Protein AF-A0A3M6BW25-F1 (afdb_monomer_lite)

Structure (mmCIF, N/CA/C/O backbone):
data_AF-A0A3M6BW25-F1
#
_entry.id   AF-A0A3M6BW25-F1
#
loop_
_atom_site.group_PDB
_atom_site.id
_atom_site.type_symbol
_atom_site.label_atom_id
_atom_site.label_alt_id
_atom_site.label_comp_id
_atom_site.label_asym_id
_atom_site.label_entity_id
_atom_site.label_seq_id
_atom_site.pdbx_PDB_ins_code
_atom_site.Cartn_x
_atom_site.Cartn_y
_atom_site.Cartn_z
_atom_site.occupancy
_atom_site.B_iso_or_equiv
_atom_site.auth_seq_id
_atom_site.auth_comp_id
_atom_site.auth_asym_id
_atom_site.auth_atom_id
_atom_site.pdbx_PDB_model_num
ATOM 1 N N . MET A 1 1 ? -24.313 53.405 6.662 1.00 36.72 1 MET A N 1
ATOM 2 C CA . MET A 1 1 ? -23.257 53.095 7.646 1.00 36.72 1 MET A CA 1
ATOM 3 C C . MET A 1 1 ? -23.397 51.616 7.963 1.00 36.72 1 MET A C 1
ATOM 5 O O . MET A 1 1 ? -24.264 51.246 8.738 1.00 36.72 1 MET A O 1
ATOM 9 N N . GLU A 1 2 ? -22.670 50.784 7.220 1.00 36.84 2 GLU A N 1
ATOM 10 C CA . GLU A 1 2 ? -22.719 49.315 7.278 1.00 36.84 2 GLU A CA 1
ATOM 11 C C . GLU A 1 2 ? -21.577 48.829 8.190 1.00 36.84 2 GLU A C 1
ATOM 13 O O . GLU A 1 2 ? -20.454 49.320 8.027 1.00 36.84 2 GLU A O 1
ATOM 18 N N . PRO A 1 3 ? -21.810 47.927 9.160 1.00 44.56 3 PRO A N 1
ATOM 19 C CA . PRO A 1 3 ? -20.734 47.419 10.005 1.00 44.56 3 PRO A CA 1
ATOM 20 C C . PRO A 1 3 ? -19.798 46.477 9.217 1.00 44.56 3 PRO A C 1
ATOM 22 O O . PRO A 1 3 ? -20.268 45.691 8.388 1.00 44.56 3 PRO A O 1
ATOM 25 N N . PRO A 1 4 ? -18.473 46.506 9.464 1.00 47.31 4 PRO A N 1
ATOM 26 C CA . PRO A 1 4 ? -17.533 45.615 8.792 1.00 47.31 4 PRO A CA 1
ATOM 27 C C . PRO A 1 4 ? -17.716 44.164 9.260 1.00 47.31 4 PRO A C 1
ATOM 29 O O . PRO A 1 4 ? -17.801 43.872 10.453 1.00 47.31 4 PRO A O 1
ATOM 32 N N . ARG A 1 5 ? -17.767 43.241 8.293 1.00 55.34 5 ARG A N 1
ATOM 33 C CA . ARG A 1 5 ? -17.849 41.792 8.528 1.00 55.34 5 ARG A CA 1
ATOM 34 C C . ARG A 1 5 ? -16.543 41.274 9.154 1.00 55.34 5 ARG A C 1
ATOM 36 O O . ARG A 1 5 ? -15.471 41.683 8.706 1.00 55.34 5 ARG A O 1
ATOM 43 N N . PRO A 1 6 ? -16.599 40.349 10.130 1.00 47.50 6 PRO A N 1
ATOM 44 C CA . PRO A 1 6 ? -15.400 39.765 10.721 1.00 47.50 6 PRO A CA 1
ATOM 45 C C . PRO A 1 6 ? -14.641 38.942 9.673 1.00 47.50 6 PRO A C 1
ATOM 47 O O . PRO A 1 6 ? -15.192 38.029 9.053 1.00 47.50 6 PRO A O 1
ATOM 50 N N . GLY A 1 7 ? -13.373 39.298 9.461 1.00 46.69 7 GLY A N 1
ATOM 51 C CA . GLY A 1 7 ? -12.472 38.603 8.550 1.00 46.69 7 GLY A CA 1
ATOM 52 C C . GLY A 1 7 ? -12.268 37.158 8.992 1.00 46.69 7 GLY A C 1
ATOM 53 O O . GLY A 1 7 ? -11.812 36.891 10.102 1.00 46.69 7 GLY A O 1
ATOM 54 N N . ARG A 1 8 ? -12.612 36.212 8.115 1.00 52.16 8 ARG A N 1
ATOM 55 C CA . ARG A 1 8 ? -12.266 34.801 8.285 1.00 52.16 8 ARG A CA 1
ATOM 56 C C . ARG A 1 8 ? -10.754 34.659 8.136 1.00 52.16 8 ARG A C 1
ATOM 58 O O . ARG A 1 8 ? -10.236 34.716 7.026 1.00 52.16 8 ARG A O 1
ATOM 65 N N . VAL A 1 9 ? -10.059 34.479 9.255 1.00 51.62 9 VAL A N 1
ATOM 66 C CA . VAL A 1 9 ? -8.653 34.069 9.272 1.00 51.62 9 VAL A CA 1
ATOM 67 C C . VAL A 1 9 ? -8.596 32.627 8.768 1.00 51.62 9 VAL A C 1
ATOM 69 O O . VAL A 1 9 ? -9.012 31.703 9.462 1.00 51.62 9 VAL A O 1
ATOM 72 N N . ALA A 1 10 ? -8.146 32.437 7.529 1.00 51.19 10 ALA A N 1
ATOM 73 C CA . ALA A 1 10 ? -7.865 31.119 6.980 1.00 51.19 10 ALA A CA 1
ATOM 74 C C . ALA A 1 10 ? -6.476 30.687 7.468 1.00 51.19 10 ALA A C 1
ATOM 76 O O . ALA A 1 10 ? -5.456 31.176 6.980 1.00 51.19 10 ALA A O 1
ATOM 77 N N . LEU A 1 11 ? -6.437 29.801 8.465 1.00 48.03 11 LEU A N 1
ATOM 78 C CA . LEU A 1 11 ? -5.200 29.180 8.928 1.00 48.03 11 LEU A CA 1
ATOM 79 C C . LEU A 1 11 ? -4.721 28.213 7.835 1.00 48.03 11 LEU A C 1
ATOM 81 O O . LEU A 1 11 ? -5.224 27.100 7.707 1.00 48.03 11 LEU A O 1
ATOM 85 N N . SER A 1 12 ? -3.796 28.673 6.997 1.00 44.31 12 SER A N 1
ATOM 86 C CA . SER A 1 12 ? -3.175 27.843 5.964 1.00 44.31 12 SER A CA 1
ATOM 87 C C . SER A 1 12 ? -2.102 26.989 6.632 1.00 44.31 12 SER A C 1
ATOM 89 O O . SER A 1 12 ? -1.029 27.488 6.960 1.00 44.31 12 SER A O 1
ATOM 91 N N . ILE A 1 13 ? -2.407 25.716 6.887 1.00 51.25 13 ILE A N 1
ATOM 92 C CA . ILE A 1 13 ? -1.413 24.741 7.340 1.00 51.25 13 ILE A CA 1
ATOM 93 C C . ILE A 1 13 ? -0.530 24.444 6.129 1.00 51.25 13 ILE A C 1
ATOM 95 O O . ILE A 1 13 ? -0.929 23.729 5.213 1.00 51.25 13 ILE A O 1
ATOM 99 N N . SER A 1 14 ? 0.655 25.049 6.088 1.00 38.59 14 SER A N 1
ATOM 100 C CA . SER A 1 14 ? 1.676 24.693 5.111 1.00 38.59 14 SER A CA 1
ATOM 101 C C . SER A 1 14 ? 2.179 23.289 5.440 1.00 38.59 14 SER A C 1
ATOM 103 O O . SER A 1 14 ? 2.993 23.114 6.347 1.00 38.59 14 SER A O 1
ATOM 105 N N . THR A 1 15 ? 1.700 22.280 4.718 1.00 44.22 15 THR A N 1
ATOM 106 C CA . THR A 1 15 ? 2.373 20.983 4.654 1.00 44.22 15 THR A CA 1
ATOM 107 C C . THR A 1 15 ? 3.712 21.205 3.965 1.00 44.22 15 THR A C 1
ATOM 109 O O . THR A 1 15 ? 3.771 21.378 2.746 1.00 44.22 15 THR A O 1
ATOM 112 N N . TRP A 1 16 ? 4.790 21.276 4.746 1.00 38.03 16 TRP A N 1
ATOM 113 C CA . TRP A 1 16 ? 6.127 21.208 4.177 1.00 38.03 16 TRP A CA 1
ATOM 114 C C . TRP A 1 16 ? 6.286 19.869 3.454 1.00 38.03 16 TRP A C 1
ATOM 116 O O . TRP A 1 16 ? 5.868 18.842 3.998 1.00 38.03 16 TRP A O 1
ATOM 126 N N . PRO A 1 17 ? 6.878 19.849 2.247 1.00 44.56 17 PRO A N 1
ATOM 127 C CA . PRO A 1 17 ? 7.323 18.595 1.672 1.00 44.56 17 PRO A CA 1
ATOM 128 C C . PRO A 1 17 ? 8.315 17.990 2.665 1.00 44.56 17 PRO A C 1
ATOM 130 O O . PRO A 1 17 ? 9.316 18.619 3.017 1.00 44.56 17 PRO A O 1
ATOM 133 N N . ALA A 1 18 ? 8.007 16.798 3.175 1.00 49.12 18 ALA A N 1
ATOM 134 C CA . ALA A 1 18 ? 8.987 16.034 3.922 1.00 49.12 18 ALA A CA 1
ATOM 135 C C . ALA A 1 18 ? 10.203 15.872 3.004 1.00 49.12 18 ALA A C 1
ATOM 137 O O . ALA A 1 18 ? 10.065 15.446 1.855 1.00 49.12 18 ALA A O 1
ATOM 138 N N . ALA A 1 19 ? 11.380 16.271 3.487 1.00 45.09 19 ALA A N 1
ATOM 139 C CA . ALA A 1 19 ? 12.625 15.938 2.817 1.00 45.09 19 ALA A CA 1
ATOM 140 C C . ALA A 1 19 ? 12.615 14.434 2.501 1.00 45.09 19 ALA A C 1
ATOM 142 O O . ALA A 1 19 ? 12.064 13.653 3.281 1.00 45.09 19 ALA A O 1
ATOM 143 N N . ALA A 1 20 ? 13.224 14.032 1.383 1.00 53.34 20 ALA A N 1
ATOM 144 C CA . ALA A 1 20 ? 13.551 12.636 1.100 1.00 53.34 20 ALA A CA 1
ATOM 145 C C . ALA A 1 20 ? 14.589 12.152 2.133 1.00 53.34 20 ALA A C 1
ATOM 147 O O . ALA A 1 20 ? 15.774 12.018 1.851 1.00 53.34 20 ALA A O 1
ATOM 148 N N . GLY A 1 21 ? 14.149 12.031 3.380 1.00 62.53 21 GLY A N 1
ATOM 149 C CA . GLY A 1 21 ? 14.894 11.543 4.517 1.00 62.53 21 GLY A CA 1
ATOM 150 C C . GLY A 1 21 ? 14.634 10.057 4.660 1.00 62.53 21 GLY A C 1
ATOM 151 O O . GLY A 1 21 ? 13.573 9.551 4.292 1.00 62.53 21 GLY A O 1
ATOM 152 N N . THR A 1 22 ? 15.625 9.358 5.187 1.00 78.62 22 THR A N 1
ATOM 153 C CA . THR A 1 22 ? 15.491 7.961 5.570 1.00 78.62 22 THR A CA 1
ATOM 154 C C . THR A 1 22 ? 14.286 7.794 6.496 1.00 78.62 22 THR A C 1
ATOM 156 O O . THR A 1 22 ? 14.107 8.514 7.480 1.00 78.62 22 THR A O 1
ATOM 159 N N . VAL A 1 23 ? 13.419 6.856 6.143 1.00 89.00 23 VAL A N 1
ATOM 160 C CA . VAL A 1 23 ? 12.226 6.505 6.900 1.00 89.00 23 VAL A CA 1
ATOM 161 C C . VAL A 1 23 ? 12.569 5.297 7.759 1.00 89.00 23 VAL A C 1
ATOM 163 O O . VAL A 1 23 ? 13.215 4.363 7.289 1.00 89.00 23 VAL A O 1
ATOM 166 N N . THR A 1 24 ? 12.146 5.324 9.021 1.00 90.88 24 THR A N 1
ATOM 167 C CA . THR A 1 24 ? 12.347 4.217 9.958 1.00 90.88 24 THR A CA 1
ATOM 168 C C . THR A 1 24 ? 11.019 3.556 10.280 1.00 90.88 24 THR A C 1
ATOM 170 O O . THR A 1 24 ? 9.953 4.178 10.208 1.00 90.88 24 THR A O 1
ATOM 173 N N . SER A 1 25 ? 11.064 2.310 10.731 1.00 90.81 25 SER A N 1
ATOM 174 C CA . SER A 1 25 ? 9.874 1.608 11.209 1.00 90.81 25 SER A CA 1
ATOM 175 C C . SER A 1 25 ? 9.200 2.337 12.372 1.00 90.81 25 SER A C 1
ATOM 177 O O . SER A 1 25 ? 7.981 2.264 12.517 1.00 90.81 25 SER A O 1
ATOM 179 N N . ALA A 1 26 ? 9.972 3.060 13.192 1.00 88.25 26 ALA A N 1
ATOM 180 C CA . ALA A 1 26 ? 9.453 3.853 14.302 1.00 88.25 26 ALA A CA 1
ATOM 181 C C . ALA A 1 26 ? 8.658 5.075 13.819 1.00 88.25 26 ALA A C 1
ATOM 183 O O . ALA A 1 26 ? 7.566 5.327 14.331 1.00 88.25 26 ALA A O 1
ATOM 184 N N . THR A 1 27 ? 9.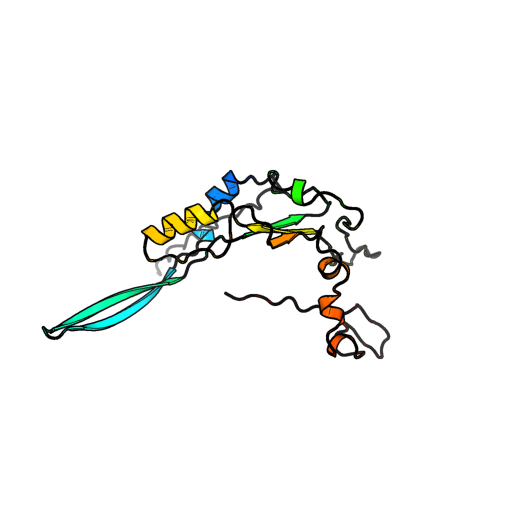158 5.810 12.817 1.00 88.44 27 THR A N 1
ATOM 185 C CA . THR A 1 27 ? 8.429 6.959 12.254 1.00 88.44 27 THR A CA 1
ATOM 186 C C . THR A 1 27 ? 7.182 6.522 11.489 1.00 88.44 27 THR A C 1
ATOM 188 O O . THR A 1 27 ? 6.146 7.175 11.609 1.00 88.44 27 THR A O 1
ATOM 191 N N . LEU A 1 28 ? 7.235 5.382 10.794 1.00 88.44 28 LEU A N 1
ATOM 192 C CA . LEU A 1 28 ? 6.062 4.752 10.175 1.00 88.44 28 LEU A CA 1
ATOM 193 C C . LEU A 1 28 ? 5.048 4.293 11.227 1.00 88.44 28 LEU A C 1
ATOM 195 O O . LEU A 1 28 ? 3.867 4.604 11.146 1.00 88.44 28 LEU A O 1
ATOM 199 N N . ALA A 1 29 ? 5.485 3.590 12.272 1.00 87.62 29 ALA A N 1
ATOM 200 C CA . ALA A 1 29 ? 4.592 3.176 13.351 1.00 87.62 29 ALA A CA 1
ATOM 201 C C . ALA A 1 29 ? 3.917 4.380 14.028 1.00 87.62 29 ALA A C 1
ATOM 203 O O . ALA A 1 29 ? 2.715 4.332 14.287 1.00 87.62 29 ALA A O 1
ATOM 204 N N . ALA A 1 30 ? 4.651 5.471 14.256 1.00 85.44 30 ALA A N 1
ATOM 205 C CA . ALA A 1 30 ? 4.099 6.692 14.833 1.00 85.44 30 ALA A CA 1
ATOM 206 C C . ALA A 1 30 ? 3.083 7.388 13.908 1.00 85.44 30 ALA A C 1
ATOM 208 O O . ALA A 1 30 ? 2.083 7.917 14.396 1.00 85.44 30 ALA A O 1
ATOM 209 N N . SER A 1 31 ? 3.287 7.359 12.584 1.00 83.62 31 SER A N 1
ATOM 210 C CA . SER A 1 31 ? 2.387 8.028 11.632 1.00 83.62 31 SER A CA 1
ATOM 211 C C . SER A 1 31 ? 0.984 7.410 11.592 1.00 83.62 31 SER A C 1
ATOM 213 O O . SER A 1 31 ? 0.020 8.123 11.305 1.00 83.62 31 SER A O 1
ATOM 215 N N . THR A 1 32 ? 0.834 6.139 11.985 1.00 80.00 32 THR A N 1
ATOM 216 C CA . THR A 1 32 ? -0.477 5.460 12.085 1.00 80.00 32 THR A CA 1
ATOM 217 C C . THR A 1 32 ? -1.445 6.104 13.070 1.00 80.00 32 THR A C 1
ATOM 219 O O . THR A 1 32 ? -2.652 5.913 12.953 1.00 80.00 32 THR A O 1
ATOM 222 N N . MET A 1 33 ? -0.937 6.860 14.046 1.00 76.38 33 MET A N 1
ATOM 223 C CA . MET A 1 33 ? -1.761 7.565 15.030 1.00 76.38 33 MET A CA 1
ATOM 224 C C . MET A 1 33 ? -2.133 8.980 14.580 1.00 76.38 33 MET A C 1
ATOM 226 O O . MET A 1 33 ? -2.855 9.677 15.294 1.00 76.38 33 MET A O 1
ATOM 230 N N . SER A 1 34 ? -1.641 9.431 13.422 1.00 81.69 34 SER A N 1
ATOM 231 C CA . SER A 1 34 ? -1.978 10.760 12.925 1.00 81.69 34 SER A CA 1
ATOM 232 C C . SER A 1 34 ? -3.459 10.823 12.513 1.00 81.69 34 SER A C 1
ATOM 234 O O . SER A 1 34 ? -3.959 9.916 11.838 1.00 81.69 34 SER A O 1
ATOM 236 N N . PRO A 1 35 ? -4.186 11.884 12.907 1.00 77.12 35 PRO A N 1
ATOM 237 C CA . PRO A 1 35 ? -5.605 12.023 12.585 1.00 77.12 35 PRO A CA 1
ATOM 238 C C . PRO A 1 35 ? -5.852 12.128 11.074 1.00 77.12 35 PRO A C 1
ATOM 240 O O . PRO A 1 35 ? -6.868 11.625 10.596 1.00 77.12 35 PRO A O 1
ATOM 243 N N . ASP A 1 36 ? -4.905 12.707 10.329 1.00 82.31 36 ASP A N 1
ATOM 244 C CA . ASP A 1 36 ? -4.972 12.815 8.869 1.00 82.31 36 ASP A CA 1
ATOM 245 C C . ASP A 1 36 ? -4.829 11.451 8.176 1.00 82.31 36 ASP A C 1
ATOM 247 O O . ASP A 1 36 ? -5.514 11.193 7.193 1.00 82.31 36 ASP A O 1
ATOM 251 N N . CYS A 1 37 ? -3.992 10.544 8.698 1.00 79.62 37 CYS A N 1
ATOM 252 C CA . CYS A 1 37 ? -3.840 9.197 8.138 1.00 79.62 37 CYS A CA 1
ATOM 253 C C . CYS A 1 37 ? -5.076 8.327 8.386 1.00 79.62 37 CYS A C 1
ATOM 255 O O . CYS A 1 37 ? -5.476 7.557 7.516 1.00 79.62 37 CYS A O 1
ATOM 257 N N . LEU A 1 38 ? -5.691 8.447 9.565 1.00 80.31 38 LEU A N 1
ATOM 258 C CA . LEU A 1 38 ? -6.856 7.639 9.922 1.00 80.31 38 LEU A CA 1
ATOM 259 C C . LEU A 1 38 ? -8.149 8.116 9.257 1.00 80.31 38 LEU A C 1
ATOM 261 O O . LEU A 1 38 ? -9.059 7.303 9.099 1.00 80.31 38 LEU A O 1
ATOM 265 N N . GLU A 1 39 ? -8.250 9.407 8.920 1.00 84.94 39 GLU A N 1
ATOM 266 C CA . GLU A 1 39 ? -9.466 10.076 8.425 1.00 84.94 39 GLU A CA 1
ATOM 267 C C . GLU A 1 39 ? -10.736 9.563 9.131 1.00 84.94 39 GLU A C 1
ATOM 269 O O . GLU A 1 39 ? -11.722 9.138 8.521 1.00 84.94 39 GLU A O 1
ATOM 274 N N . TYR A 1 40 ? -10.684 9.520 10.462 1.00 84.94 40 TYR A N 1
ATOM 275 C CA . TYR A 1 40 ? -11.735 8.894 11.249 1.00 84.94 40 TYR A CA 1
ATOM 276 C C . TYR A 1 40 ? -13.012 9.739 11.211 1.00 84.94 40 TYR A C 1
ATOM 278 O O . TYR A 1 40 ? -13.040 10.880 11.682 1.00 84.94 40 TYR A O 1
ATOM 286 N N . LYS A 1 41 ? -14.103 9.164 10.699 1.00 87.50 41 LYS A N 1
ATOM 287 C CA . LYS A 1 41 ? -15.390 9.847 10.555 1.00 87.50 41 LYS A CA 1
ATOM 288 C C . LYS A 1 41 ? -16.562 8.950 10.925 1.00 87.50 41 LYS A C 1
ATOM 290 O O . LYS A 1 41 ? -16.732 7.848 10.405 1.00 87.50 41 LYS A O 1
ATOM 295 N N . VAL A 1 42 ? -17.459 9.474 11.757 1.00 88.94 42 VAL A N 1
ATOM 296 C CA . VAL A 1 42 ? -18.777 8.864 11.966 1.00 88.94 42 VAL A CA 1
ATOM 297 C C . VAL A 1 42 ? -19.635 9.160 10.736 1.00 88.94 42 VAL A C 1
ATOM 299 O O . VAL A 1 42 ? -19.951 10.312 10.447 1.00 88.94 42 VAL A O 1
ATOM 302 N N . VAL A 1 43 ? -19.980 8.117 9.986 1.00 91.06 43 VAL A N 1
ATOM 303 C CA . VAL A 1 43 ? -20.771 8.218 8.748 1.00 91.06 43 VAL A CA 1
ATOM 304 C C . VAL A 1 43 ? -22.263 8.228 9.050 1.00 91.06 43 VAL A C 1
ATOM 306 O O . VAL A 1 43 ? -23.036 8.834 8.314 1.00 91.06 43 VAL A O 1
ATOM 309 N N . GLY A 1 44 ? -22.684 7.569 10.130 1.00 91.12 44 GLY A N 1
ATOM 310 C CA . GLY A 1 44 ? -24.090 7.546 10.505 1.00 91.12 44 GLY A CA 1
ATOM 311 C C . GLY A 1 44 ? -24.375 6.754 11.767 1.00 91.12 44 GLY A C 1
ATOM 312 O O . GLY A 1 44 ? -23.482 6.191 12.397 1.00 91.12 44 GLY A O 1
ATOM 313 N N . ILE A 1 45 ? -25.652 6.707 12.125 1.00 92.50 45 ILE A N 1
ATOM 314 C CA . ILE A 1 45 ? -26.162 5.971 13.277 1.00 92.50 45 ILE A CA 1
ATOM 315 C C . ILE A 1 45 ? -27.279 5.063 12.777 1.00 92.50 45 ILE A C 1
ATOM 317 O O . ILE A 1 45 ? -28.170 5.504 12.057 1.00 92.50 45 ILE A O 1
ATOM 321 N N . SER A 1 46 ? -27.205 3.788 13.135 1.00 90.44 46 SER A N 1
ATOM 322 C CA . SER A 1 46 ? -28.223 2.785 12.842 1.00 90.44 46 SER A CA 1
ATOM 323 C C . SER A 1 46 ? -28.993 2.474 14.118 1.00 90.44 46 SER A C 1
ATOM 325 O O . SER A 1 46 ? -28.392 2.232 15.165 1.00 90.44 46 SER A O 1
ATOM 327 N N . TYR A 1 47 ? -30.317 2.459 14.024 1.00 94.12 47 TYR A N 1
ATOM 328 C CA . TYR A 1 47 ? -31.194 1.997 15.093 1.00 94.12 47 TYR A CA 1
ATOM 329 C C . TYR A 1 47 ? -31.775 0.648 14.681 1.00 94.12 47 TYR A C 1
ATOM 331 O O . TYR A 1 47 ? -32.359 0.532 13.605 1.00 94.12 47 TYR A O 1
ATOM 339 N N . TRP A 1 48 ? -31.632 -0.370 15.524 1.00 91.56 48 TRP A N 1
ATOM 340 C CA . TRP A 1 48 ? -32.279 -1.664 15.327 1.00 91.56 48 TRP A CA 1
ATOM 341 C C . TRP A 1 48 ? -33.015 -2.101 16.584 1.00 91.56 48 TRP A C 1
ATOM 343 O O . TRP A 1 48 ? -32.650 -1.766 17.708 1.00 91.56 48 TRP A O 1
ATOM 353 N N . LEU A 1 49 ? -34.091 -2.851 16.396 1.00 93.56 49 LEU A N 1
ATOM 354 C CA . LEU A 1 49 ? -34.963 -3.296 17.471 1.00 93.56 49 LEU A CA 1
ATOM 355 C C . LEU A 1 49 ? -34.582 -4.724 17.861 1.00 93.56 49 LEU A C 1
ATOM 357 O O . LEU A 1 49 ? -34.729 -5.651 17.070 1.00 93.56 49 LEU A O 1
ATOM 361 N N . LEU A 1 50 ? -34.065 -4.898 19.077 1.00 92.69 50 LEU A N 1
ATOM 362 C CA . LEU A 1 50 ? -33.773 -6.210 19.641 1.00 92.69 50 LEU A CA 1
ATOM 363 C C . LEU A 1 50 ? -34.954 -6.638 20.514 1.00 92.69 50 LEU A C 1
ATOM 365 O O . LEU A 1 50 ? -35.110 -6.148 21.635 1.00 92.69 50 LEU A O 1
ATOM 369 N N . CYS A 1 51 ? -35.780 -7.540 19.992 1.00 91.88 51 CYS A N 1
ATOM 370 C CA . CYS A 1 51 ? -36.900 -8.126 20.720 1.00 91.88 51 CYS A CA 1
ATOM 371 C C . CYS A 1 51 ? -36.512 -9.473 21.329 1.00 91.88 51 CYS A C 1
ATOM 373 O O . CYS A 1 51 ? -36.011 -10.359 20.641 1.00 91.88 51 CYS A O 1
ATOM 375 N N . THR A 1 52 ? -36.761 -9.623 22.624 1.00 89.75 52 THR A N 1
ATOM 376 C CA . THR A 1 52 ? -36.742 -10.904 23.334 1.00 89.75 52 THR A CA 1
ATOM 377 C C . THR A 1 52 ? -38.167 -11.233 23.802 1.00 89.75 52 THR A C 1
ATOM 379 O O . THR A 1 52 ? -39.028 -10.350 23.788 1.00 89.75 52 THR A O 1
ATOM 382 N N . PRO A 1 53 ? -38.464 -12.471 24.244 1.00 91.56 53 PRO A N 1
ATOM 383 C CA . PRO A 1 53 ? -39.811 -12.851 24.694 1.00 91.56 53 PRO A CA 1
ATOM 384 C C . PRO A 1 53 ? -40.372 -11.995 25.844 1.00 91.56 53 PRO A C 1
ATOM 386 O O . PRO A 1 53 ? -41.573 -11.995 26.083 1.00 91.56 53 PRO A O 1
ATOM 389 N N . PHE A 1 54 ? -39.508 -11.258 26.550 1.00 91.50 54 PHE A N 1
ATOM 390 C CA . PHE A 1 54 ? -39.855 -10.396 27.683 1.00 91.50 54 PHE A CA 1
ATOM 391 C C . PHE A 1 54 ? -39.954 -8.906 27.317 1.00 91.50 54 PHE A C 1
ATOM 393 O O . PHE A 1 54 ? -40.198 -8.078 28.191 1.00 91.50 54 PHE A O 1
ATOM 400 N N . GLY A 1 55 ? -39.742 -8.541 26.049 1.00 91.62 55 GLY A N 1
ATOM 401 C CA . GLY A 1 55 ? -39.886 -7.167 25.574 1.00 91.62 55 GLY A CA 1
ATOM 402 C C . GLY A 1 55 ? -38.894 -6.776 24.481 1.00 91.62 55 GLY A C 1
ATOM 403 O O . GLY A 1 55 ? -37.928 -7.476 24.180 1.00 91.62 55 GLY A O 1
ATOM 404 N N . CYS A 1 56 ? -39.128 -5.606 23.898 1.00 93.88 56 CYS A N 1
ATOM 405 C CA . CYS A 1 56 ? -38.322 -5.054 22.818 1.00 93.88 56 CYS A CA 1
ATOM 406 C C . CYS A 1 56 ? -37.483 -3.865 23.300 1.00 93.88 56 CYS A C 1
ATOM 408 O O . CYS A 1 56 ? -37.988 -2.983 23.993 1.00 93.88 56 CYS A O 1
ATOM 410 N N . LYS A 1 57 ? -36.199 -3.822 22.925 1.00 92.75 57 LYS A N 1
ATOM 411 C CA . LYS A 1 57 ? -35.290 -2.702 23.217 1.00 92.75 57 LYS A CA 1
ATOM 412 C C . LYS A 1 57 ? -34.698 -2.156 21.923 1.00 92.75 57 LYS A C 1
ATOM 414 O O . LYS A 1 57 ? -34.148 -2.913 21.126 1.00 92.75 57 LYS A O 1
ATOM 419 N N . VAL A 1 58 ? -34.762 -0.838 21.740 1.00 94.25 58 VAL A N 1
ATOM 420 C CA . VAL A 1 58 ? -34.033 -0.158 20.662 1.00 94.25 58 VAL A CA 1
ATOM 421 C C . VAL A 1 58 ? -32.544 -0.187 20.998 1.00 94.25 58 VAL A C 1
ATOM 423 O O . VAL A 1 58 ? -32.124 0.182 22.096 1.00 94.25 58 VAL A O 1
ATOM 426 N N . LYS A 1 59 ? -31.748 -0.669 20.055 1.00 92.31 59 LYS A N 1
ATOM 427 C CA . LYS A 1 59 ? -30.293 -0.691 20.087 1.00 92.31 59 LYS A CA 1
ATOM 428 C C . LYS A 1 59 ? -29.786 0.289 19.042 1.00 92.31 59 LYS A C 1
ATOM 430 O O . LYS A 1 59 ? -30.260 0.310 17.911 1.00 92.31 59 LYS A O 1
ATOM 435 N N . THR A 1 60 ? -28.810 1.082 19.444 1.00 91.25 60 THR A N 1
ATOM 436 C CA . THR A 1 60 ? -28.194 2.102 18.603 1.00 91.25 60 THR A CA 1
ATOM 437 C C . THR A 1 60 ? -26.761 1.685 18.320 1.00 91.25 60 THR A C 1
ATOM 439 O O . THR A 1 60 ? -26.052 1.281 19.241 1.00 91.25 60 THR A O 1
ATOM 442 N N . SER A 1 61 ? -26.327 1.791 17.070 1.00 88.75 61 SER A N 1
ATOM 443 C CA . SER A 1 61 ? -24.952 1.517 16.662 1.00 88.75 61 SER A CA 1
ATOM 444 C C . SER A 1 61 ? -24.440 2.614 15.750 1.00 88.75 61 SER A C 1
ATOM 446 O O . SER A 1 61 ? -25.140 3.064 14.844 1.00 88.75 61 SER A O 1
ATOM 448 N N . THR A 1 62 ? -23.217 3.066 15.996 1.00 89.19 62 THR A N 1
ATOM 449 C CA . THR A 1 62 ? -22.561 4.079 15.172 1.00 89.19 62 THR A CA 1
ATOM 450 C C . THR A 1 62 ? -21.788 3.416 14.040 1.00 89.19 62 THR A C 1
ATOM 452 O O . THR A 1 62 ? -20.941 2.556 14.275 1.00 89.19 62 THR A O 1
ATOM 455 N N . LYS A 1 63 ? -22.053 3.849 12.808 1.00 88.31 63 LYS A N 1
ATOM 456 C CA . LYS A 1 63 ? -21.288 3.473 11.622 1.00 88.31 63 LYS A CA 1
ATOM 457 C C . LYS A 1 63 ? -20.123 4.436 11.458 1.00 88.31 63 LYS A C 1
ATOM 459 O O . LYS A 1 63 ? -20.319 5.643 11.300 1.00 88.31 63 LYS A O 1
ATOM 464 N N . VAL A 1 64 ? -18.923 3.883 11.453 1.00 88.38 64 VAL A N 1
ATOM 465 C CA . VAL A 1 64 ? -17.665 4.618 11.347 1.00 88.38 64 VAL A CA 1
ATOM 466 C C . VAL A 1 64 ? -16.978 4.246 10.038 1.00 88.38 64 VAL A C 1
ATOM 468 O O . VAL A 1 64 ? -17.044 3.098 9.603 1.00 88.38 64 VAL A O 1
ATOM 471 N N . ARG A 1 65 ? -16.347 5.233 9.405 1.00 87.31 65 ARG A N 1
ATOM 472 C CA . ARG A 1 65 ? -15.397 5.063 8.305 1.00 87.31 65 ARG A CA 1
ATOM 473 C C . ARG A 1 65 ? -14.055 5.593 8.781 1.00 87.31 65 ARG A C 1
ATOM 475 O O . ARG A 1 65 ? -13.997 6.668 9.369 1.00 87.31 65 ARG A O 1
ATOM 482 N N . HIS A 1 66 ? -13.010 4.824 8.539 1.00 86.44 66 HIS A N 1
ATOM 483 C CA . HIS A 1 66 ? -11.631 5.204 8.798 1.00 86.44 66 HIS A CA 1
ATOM 484 C C . HIS A 1 66 ? -10.733 4.419 7.837 1.00 86.44 66 HIS A C 1
ATOM 486 O O . HIS A 1 66 ? -11.163 3.399 7.289 1.00 86.44 66 HIS A O 1
ATOM 492 N N . PHE A 1 67 ? -9.498 4.868 7.663 1.00 87.00 67 PHE A N 1
ATOM 493 C CA . PHE A 1 67 ? -8.474 4.116 6.949 1.00 87.00 67 PHE A CA 1
ATOM 494 C C . PHE A 1 67 ? -7.685 3.212 7.895 1.00 87.00 67 PHE A C 1
ATOM 496 O O . PHE A 1 67 ? -7.546 3.494 9.090 1.00 87.00 67 PHE A O 1
ATOM 503 N N . VAL A 1 68 ? -7.193 2.098 7.353 1.00 86.75 68 VAL A N 1
ATOM 504 C CA . VAL A 1 68 ? -6.336 1.143 8.058 1.00 86.75 68 VAL A CA 1
ATOM 505 C C . VAL A 1 68 ? -4.948 1.188 7.416 1.00 86.75 68 VAL A C 1
ATOM 507 O O . VAL A 1 68 ? -4.842 0.963 6.209 1.00 86.75 68 VAL A O 1
ATOM 510 N N . PRO A 1 69 ? -3.879 1.478 8.177 1.00 83.62 69 PRO A N 1
ATOM 511 C CA . PRO A 1 69 ? -2.523 1.468 7.648 1.00 83.62 69 PRO A CA 1
ATOM 512 C C . PRO A 1 69 ? -2.022 0.022 7.530 1.00 83.62 69 PRO A C 1
ATOM 514 O O . PRO A 1 69 ? -1.385 -0.503 8.443 1.00 83.62 69 PRO A O 1
ATOM 517 N N . ASP A 1 70 ? -2.341 -0.627 6.410 1.00 87.56 70 ASP A N 1
ATOM 518 C CA . ASP A 1 70 ? -1.988 -2.029 6.151 1.00 87.56 70 ASP A CA 1
ATOM 519 C C . ASP A 1 70 ? -0.610 -2.196 5.502 1.00 87.56 70 ASP A C 1
ATOM 521 O O . ASP A 1 70 ? 0.144 -3.102 5.858 1.00 87.56 70 ASP A O 1
ATOM 525 N N . ALA A 1 71 ? -0.230 -1.308 4.587 1.00 90.62 71 ALA A N 1
ATOM 526 C CA . ALA A 1 71 ? 1.031 -1.416 3.863 1.00 90.62 71 ALA A CA 1
ATOM 527 C C . ALA A 1 71 ? 1.745 -0.070 3.743 1.00 90.62 71 ALA A C 1
ATOM 529 O O . ALA A 1 71 ? 1.124 0.991 3.685 1.00 90.62 71 ALA A O 1
ATOM 530 N N . VAL A 1 72 ? 3.069 -0.143 3.687 1.00 91.56 72 VAL A N 1
ATOM 531 C CA . VAL A 1 72 ? 3.960 0.952 3.319 1.00 91.56 72 VAL A CA 1
ATOM 532 C C . VAL A 1 72 ? 4.369 0.717 1.874 1.00 91.56 72 VAL A C 1
ATOM 534 O O . VAL A 1 72 ? 4.852 -0.363 1.529 1.00 91.56 72 VAL A O 1
ATOM 537 N N . VAL A 1 73 ? 4.146 1.730 1.041 1.00 92.19 73 VAL A N 1
ATOM 538 C CA . VAL A 1 73 ? 4.532 1.722 -0.369 1.00 92.19 73 VAL A CA 1
ATOM 539 C C . VAL A 1 73 ? 5.740 2.632 -0.531 1.00 92.19 73 VAL A C 1
ATOM 541 O O . VAL A 1 73 ? 5.639 3.840 -0.310 1.00 92.19 73 VAL A O 1
ATOM 544 N N . SER A 1 74 ? 6.871 2.053 -0.917 1.00 91.56 74 SER A N 1
ATOM 545 C CA . SER A 1 74 ? 8.103 2.791 -1.196 1.00 91.56 74 SER A CA 1
ATOM 546 C C . SER A 1 74 ? 8.328 2.866 -2.697 1.00 91.56 74 SER A C 1
ATOM 548 O O . SER A 1 74 ? 8.271 1.845 -3.373 1.00 91.56 74 SER A O 1
ATOM 550 N N . SER A 1 75 ? 8.637 4.057 -3.212 1.00 91.00 75 SER A N 1
ATOM 551 C CA . SER A 1 75 ? 9.070 4.261 -4.598 1.00 91.00 75 SER A CA 1
ATOM 552 C C . SER A 1 75 ? 10.468 4.871 -4.633 1.00 91.00 75 SER A C 1
ATOM 554 O O . SER A 1 75 ? 10.687 5.916 -4.016 1.00 91.00 75 SER A O 1
ATOM 556 N N . TYR A 1 76 ? 11.398 4.262 -5.362 1.00 89.31 76 TYR A N 1
ATOM 557 C CA . TYR A 1 76 ? 12.806 4.668 -5.381 1.00 89.31 76 TYR A CA 1
ATOM 558 C C . TYR A 1 76 ? 13.443 4.447 -6.758 1.00 89.31 76 TYR A C 1
ATOM 560 O O . TYR A 1 76 ? 12.940 3.690 -7.586 1.00 89.31 76 TYR A O 1
ATOM 568 N N . SER A 1 77 ? 14.534 5.159 -7.045 1.00 88.56 77 SER A N 1
ATOM 569 C CA . SER A 1 77 ? 15.189 5.086 -8.359 1.00 88.56 77 SER A CA 1
ATOM 570 C C . SER A 1 77 ? 16.132 3.894 -8.432 1.00 88.56 77 SER A C 1
ATOM 572 O O . SER A 1 77 ? 15.936 3.019 -9.264 1.00 88.56 77 SER A O 1
ATOM 574 N N . ASN A 1 78 ? 17.125 3.831 -7.552 1.00 86.94 78 ASN A N 1
ATOM 575 C CA . ASN A 1 78 ? 18.189 2.839 -7.654 1.00 86.94 78 ASN A CA 1
ATOM 576 C C . ASN A 1 78 ? 17.877 1.613 -6.798 1.00 86.94 78 ASN A C 1
ATOM 578 O O . ASN A 1 78 ? 17.378 1.723 -5.679 1.00 86.94 78 ASN A O 1
ATOM 582 N N . THR A 1 79 ? 18.153 0.430 -7.324 1.00 84.88 79 THR A N 1
ATOM 583 C CA . THR A 1 79 ? 17.999 -0.833 -6.601 1.00 84.88 79 THR A CA 1
ATOM 584 C C . THR A 1 79 ? 18.798 -0.812 -5.294 1.00 84.88 79 THR A C 1
ATOM 586 O O . THR A 1 79 ? 19.922 -0.326 -5.234 1.00 84.88 79 THR A O 1
ATOM 589 N N . GLY A 1 80 ? 18.186 -1.279 -4.206 1.00 83.81 80 GLY A N 1
ATOM 590 C CA . GLY A 1 80 ? 18.747 -1.204 -2.854 1.00 83.81 80 GLY A CA 1
ATOM 591 C C . GLY A 1 80 ? 18.618 0.158 -2.154 1.00 83.81 80 GLY A C 1
ATOM 592 O O . GLY A 1 80 ? 18.865 0.229 -0.953 1.00 83.81 80 GLY A O 1
ATOM 593 N N . GLU A 1 81 ? 18.173 1.222 -2.832 1.00 87.94 81 GLU A N 1
ATOM 594 C CA . GLU A 1 81 ? 17.974 2.555 -2.231 1.00 87.94 81 GLU A CA 1
ATOM 595 C C . GLU A 1 81 ? 16.524 2.802 -1.776 1.00 87.94 81 GLU A C 1
ATOM 597 O O . GLU A 1 81 ? 15.969 3.890 -1.948 1.00 87.94 81 GLU A O 1
ATOM 602 N N . ASN A 1 82 ? 15.880 1.794 -1.181 1.00 89.19 82 ASN A N 1
ATOM 603 C CA . ASN A 1 82 ? 14.587 2.005 -0.531 1.00 89.19 82 ASN A CA 1
ATOM 604 C C . ASN A 1 82 ? 14.769 2.985 0.645 1.00 89.19 82 ASN A C 1
ATOM 606 O O . ASN A 1 82 ? 15.629 2.785 1.505 1.00 89.19 82 ASN A O 1
ATOM 610 N N . SER A 1 83 ? 13.952 4.042 0.690 1.00 90.12 83 SER A N 1
ATOM 611 C CA . SER A 1 83 ? 14.005 5.056 1.750 1.00 90.12 83 SER A CA 1
AT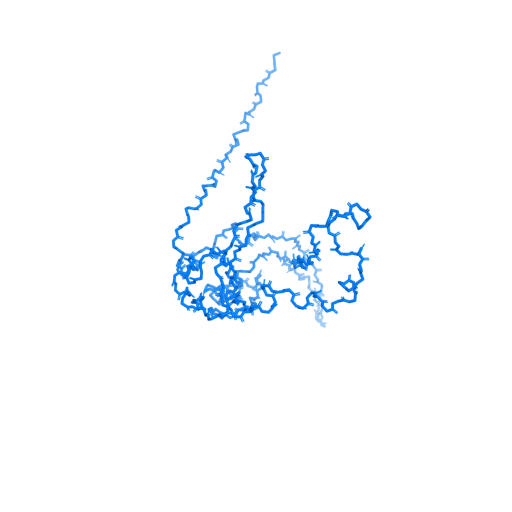OM 612 C C . SER A 1 83 ? 13.687 4.484 3.130 1.00 90.12 83 SER A C 1
ATOM 614 O O . SER A 1 83 ? 14.115 5.059 4.131 1.00 90.12 83 SER A O 1
ATOM 616 N N . TRP A 1 84 ? 12.980 3.351 3.193 1.00 91.75 84 TRP A N 1
ATOM 617 C CA . TRP A 1 84 ? 12.784 2.583 4.413 1.00 91.75 84 TRP A CA 1
ATOM 618 C C . TRP A 1 84 ? 14.009 1.696 4.682 1.00 91.75 84 TRP A C 1
ATOM 620 O O . TRP A 1 84 ? 14.168 0.609 4.123 1.00 91.75 84 TRP A O 1
ATOM 630 N N . VAL A 1 85 ? 14.900 2.194 5.540 1.00 88.69 85 VAL A N 1
ATOM 631 C CA . VAL A 1 85 ? 16.261 1.654 5.699 1.00 88.69 85 VAL A CA 1
ATOM 632 C C . VAL A 1 85 ? 16.305 0.253 6.302 1.00 88.69 85 VAL A C 1
ATOM 634 O O . VAL A 1 85 ? 17.213 -0.510 5.990 1.00 88.69 85 VAL A O 1
ATOM 637 N N . GLU A 1 86 ? 15.342 -0.116 7.147 1.00 91.12 86 GLU A N 1
ATOM 638 C CA . GLU A 1 86 ? 15.315 -1.441 7.774 1.00 91.12 86 GLU A CA 1
ATOM 639 C C . GLU A 1 86 ? 14.967 -2.561 6.785 1.00 91.12 86 GLU A C 1
ATOM 641 O O . GLU A 1 86 ? 15.319 -3.716 7.025 1.00 91.12 86 GLU A O 1
ATOM 646 N N . VAL A 1 87 ? 14.291 -2.233 5.680 1.00 91.06 87 VAL A N 1
ATOM 647 C CA . VAL A 1 87 ? 13.842 -3.204 4.668 1.00 91.06 87 VAL A CA 1
ATOM 648 C C . VAL A 1 87 ? 14.549 -3.043 3.325 1.00 91.06 87 VAL A C 1
ATOM 650 O O . VAL A 1 87 ? 14.313 -3.840 2.423 1.00 91.06 87 VAL A O 1
ATOM 653 N N . SER A 1 88 ? 15.439 -2.059 3.179 1.00 88.25 88 SER A N 1
ATOM 654 C CA . SER A 1 88 ? 16.125 -1.764 1.914 1.00 88.25 88 SER A CA 1
ATOM 655 C C . SER A 1 88 ? 16.947 -2.931 1.368 1.00 88.25 88 SER A C 1
ATOM 657 O O . SER A 1 88 ? 17.092 -3.078 0.155 1.00 88.25 88 SER A O 1
ATOM 659 N N . SER A 1 89 ? 17.418 -3.816 2.250 1.00 87.38 89 SER A N 1
ATOM 660 C CA . SER A 1 89 ? 18.123 -5.044 1.879 1.00 87.38 89 SER A CA 1
ATOM 661 C C . SER A 1 89 ? 17.248 -6.035 1.104 1.00 87.38 89 SER A C 1
ATOM 663 O O . SER A 1 89 ? 17.780 -6.773 0.270 1.00 87.38 89 SER A O 1
ATOM 665 N N . LEU A 1 90 ? 15.923 -6.029 1.304 1.00 86.44 90 LEU A N 1
ATOM 666 C CA . LEU A 1 90 ? 14.981 -6.847 0.524 1.00 86.44 90 LEU A CA 1
ATOM 667 C C . LEU A 1 90 ? 14.964 -6.445 -0.956 1.00 86.44 90 LEU A C 1
ATOM 669 O O . LEU A 1 90 ? 14.658 -7.261 -1.822 1.00 86.44 90 LEU A O 1
ATOM 673 N N . SER A 1 91 ? 15.340 -5.202 -1.240 1.00 84.38 91 SER A N 1
ATOM 674 C CA . SER A 1 91 ? 15.288 -4.578 -2.559 1.00 84.38 91 SER A CA 1
ATOM 675 C C . SER A 1 91 ? 16.648 -4.554 -3.254 1.00 84.38 91 SER A C 1
ATOM 677 O O . SER A 1 91 ? 16.861 -3.751 -4.165 1.00 84.38 91 SER A O 1
ATOM 679 N N . SER A 1 92 ? 17.580 -5.400 -2.804 1.00 83.69 92 SER A N 1
ATOM 680 C CA . SER A 1 92 ? 18.950 -5.451 -3.313 1.00 83.69 92 SER A CA 1
ATOM 681 C C . SER A 1 92 ? 18.998 -5.709 -4.827 1.00 83.69 92 SER A C 1
ATOM 683 O O . SER A 1 92 ? 18.120 -6.395 -5.365 1.00 83.69 92 SER A O 1
ATOM 685 N N . PRO A 1 93 ? 20.036 -5.211 -5.524 1.00 79.81 93 PRO A N 1
ATOM 686 C CA . PRO A 1 93 ? 20.228 -5.500 -6.938 1.00 79.81 93 PRO A CA 1
ATOM 687 C C . PRO A 1 93 ? 20.347 -7.013 -7.173 1.00 79.81 93 PRO A C 1
ATOM 689 O O . PRO A 1 93 ? 21.130 -7.701 -6.518 1.00 79.81 93 PRO A O 1
ATOM 692 N N . THR A 1 94 ? 19.586 -7.536 -8.130 1.00 80.81 94 THR A N 1
ATOM 693 C CA . THR A 1 94 ? 19.714 -8.905 -8.650 1.00 80.81 94 THR A CA 1
ATOM 694 C C . THR A 1 94 ? 20.138 -8.848 -10.116 1.00 80.81 94 THR A C 1
ATOM 696 O O . THR A 1 94 ? 20.056 -7.796 -10.740 1.00 80.81 94 THR A O 1
ATOM 699 N N . SER A 1 95 ? 20.544 -9.975 -10.711 1.00 80.31 95 SER A N 1
ATOM 700 C CA . SER A 1 95 ? 20.892 -10.038 -12.144 1.00 80.31 95 SER A CA 1
ATOM 701 C C . SER A 1 95 ? 19.754 -9.615 -13.080 1.00 80.31 95 SER A C 1
ATOM 703 O O . SER A 1 95 ? 19.997 -9.313 -14.244 1.00 80.31 95 SER A O 1
ATOM 705 N N . PHE A 1 96 ? 18.518 -9.638 -12.583 1.00 75.44 96 PHE A N 1
ATOM 706 C CA . PHE A 1 96 ? 17.320 -9.254 -13.323 1.00 75.44 96 PHE A CA 1
ATOM 707 C C . PHE A 1 96 ? 16.797 -7.876 -12.908 1.00 75.44 96 PHE A C 1
ATOM 709 O O . PHE A 1 96 ? 16.076 -7.247 -13.682 1.00 75.44 96 PHE A O 1
ATOM 716 N N . ALA A 1 97 ? 17.147 -7.396 -11.711 1.00 76.75 97 ALA A N 1
ATOM 717 C CA . ALA A 1 97 ? 16.750 -6.079 -11.253 1.00 76.75 97 ALA A CA 1
ATOM 718 C C . ALA A 1 97 ? 17.541 -5.009 -12.007 1.00 76.75 97 ALA A C 1
ATOM 720 O O . ALA A 1 97 ? 18.762 -5.066 -12.131 1.00 76.75 97 ALA A O 1
ATOM 721 N N . GLN A 1 98 ? 16.817 -4.016 -12.498 1.00 79.38 98 GLN A N 1
ATOM 722 C CA . GLN A 1 98 ? 17.392 -2.832 -13.108 1.00 79.38 98 GLN A CA 1
ATOM 723 C C . GLN A 1 98 ? 17.045 -1.626 -12.249 1.00 79.38 98 GLN A C 1
ATOM 725 O O . GLN A 1 98 ? 15.987 -1.573 -11.608 1.00 79.38 98 GLN A O 1
ATOM 730 N N . ASP A 1 99 ? 17.911 -0.625 -12.274 1.00 83.50 99 ASP A N 1
ATOM 731 C CA . ASP A 1 99 ? 17.577 0.667 -11.701 1.00 83.50 99 ASP A CA 1
ATOM 732 C C . ASP A 1 99 ? 16.396 1.298 -12.454 1.00 83.50 99 ASP A C 1
ATOM 734 O O . ASP A 1 99 ? 15.883 0.791 -13.464 1.00 83.50 99 ASP A O 1
ATOM 738 N N . GLY A 1 100 ? 15.887 2.379 -11.888 1.00 79.69 100 GLY A N 1
ATOM 739 C CA . GLY A 1 100 ? 14.945 3.261 -12.544 1.00 79.69 100 GLY A CA 1
ATOM 740 C C . GLY A 1 100 ? 15.556 3.907 -13.783 1.00 79.69 100 GLY A C 1
ATOM 741 O O . GLY A 1 100 ? 16.753 3.818 -14.047 1.00 79.69 100 GLY A O 1
ATOM 742 N N . GLY A 1 101 ? 14.715 4.582 -14.549 1.00 77.56 101 GLY A N 1
ATOM 743 C CA . GLY A 1 101 ? 15.122 5.251 -15.775 1.00 77.56 101 GLY A CA 1
ATOM 744 C C . GLY A 1 101 ? 14.265 6.476 -16.004 1.00 77.56 101 GLY A C 1
ATOM 745 O O . GLY A 1 101 ? 13.069 6.446 -15.737 1.00 77.56 101 GLY A O 1
ATOM 746 N N . ASP A 1 102 ? 14.870 7.544 -16.499 1.00 79.81 102 ASP A N 1
ATOM 747 C CA . ASP A 1 102 ? 14.146 8.741 -16.906 1.00 79.81 102 ASP A CA 1
ATOM 748 C C . ASP A 1 102 ? 14.146 8.796 -18.442 1.00 79.81 102 ASP A C 1
ATOM 750 O O . ASP A 1 102 ? 15.178 8.605 -19.088 1.00 79.81 102 ASP A O 1
ATOM 754 N N . GLY A 1 103 ? 12.978 9.013 -19.041 1.00 68.19 103 GLY A N 1
ATOM 755 C CA . GLY A 1 103 ? 12.821 9.123 -20.485 1.00 68.19 103 GLY A CA 1
ATOM 756 C C . GLY A 1 103 ? 13.450 10.419 -20.970 1.00 68.19 103 GLY A C 1
ATOM 757 O O . GLY A 1 103 ? 12.946 11.498 -20.682 1.00 68.19 103 GLY A O 1
ATOM 758 N N . THR A 1 104 ? 14.562 10.349 -21.685 1.00 64.56 104 THR A N 1
ATOM 759 C CA . THR A 1 104 ? 15.248 11.553 -22.160 1.00 64.56 104 THR A CA 1
ATOM 760 C C . THR A 1 104 ? 14.511 12.154 -23.355 1.00 64.56 104 THR A C 1
ATOM 762 O O . THR A 1 104 ? 14.343 11.480 -24.372 1.00 64.56 104 THR A O 1
ATOM 765 N N . THR A 1 105 ? 14.112 13.421 -23.260 1.00 65.44 105 THR A N 1
ATOM 766 C CA . THR A 1 105 ? 13.658 14.222 -24.404 1.00 65.44 105 THR A CA 1
ATOM 767 C C . THR A 1 105 ? 14.853 15.009 -24.948 1.00 65.44 105 THR A C 1
ATOM 769 O O . THR A 1 105 ? 15.717 15.453 -24.194 1.00 65.44 105 THR A O 1
ATOM 772 N N . ASN A 1 106 ? 14.954 15.151 -26.273 1.00 63.81 106 ASN A N 1
ATOM 773 C CA . ASN A 1 106 ? 16.043 15.916 -26.906 1.00 63.81 106 ASN A CA 1
ATOM 774 C C . ASN A 1 106 ? 15.696 17.405 -27.080 1.00 63.81 106 ASN A C 1
ATOM 776 O O . ASN A 1 106 ? 16.458 18.155 -27.690 1.00 63.81 106 ASN A O 1
ATOM 780 N N . HIS A 1 107 ? 14.538 17.837 -26.579 1.00 69.25 107 HIS A N 1
ATOM 781 C CA . HIS A 1 107 ? 14.041 19.195 -26.734 1.00 69.25 107 HIS A CA 1
ATOM 782 C C . HIS A 1 107 ? 13.889 19.878 -25.376 1.00 69.25 107 HIS A C 1
ATOM 784 O O . HIS A 1 107 ? 13.213 19.377 -24.486 1.00 69.25 107 HIS A O 1
ATOM 790 N N . ASN A 1 108 ? 14.450 21.083 -25.246 1.00 67.94 108 ASN A N 1
ATOM 791 C CA . ASN A 1 108 ? 14.435 21.860 -23.998 1.00 67.94 108 ASN A CA 1
ATOM 792 C C . ASN A 1 108 ? 13.027 22.296 -23.536 1.00 67.94 108 ASN A C 1
ATOM 794 O O . ASN A 1 108 ? 12.887 22.789 -22.423 1.00 67.94 108 ASN A O 1
ATOM 798 N N . ASN A 1 109 ? 12.005 22.139 -24.385 1.00 70.69 109 ASN A N 1
ATOM 799 C CA . ASN A 1 109 ? 10.606 22.472 -24.091 1.00 70.69 109 ASN A CA 1
ATOM 800 C C . ASN A 1 109 ? 9.720 21.225 -23.913 1.00 70.69 109 ASN A C 1
ATOM 802 O O . ASN A 1 109 ? 8.498 21.349 -23.904 1.00 70.69 109 ASN A O 1
ATOM 806 N N . GLU A 1 110 ? 10.310 20.031 -23.829 1.00 68.06 110 GLU A N 1
ATOM 807 C CA . GLU A 1 110 ? 9.576 18.782 -23.634 1.00 68.06 110 GLU A CA 1
ATOM 808 C C . GLU A 1 110 ? 9.829 18.229 -22.235 1.00 68.06 110 GLU A C 1
ATOM 810 O O . GLU A 1 110 ? 10.967 17.930 -21.866 1.00 68.06 110 GLU A O 1
ATOM 815 N N . ASP A 1 111 ? 8.754 18.045 -21.472 1.00 64.88 111 ASP A N 1
ATOM 816 C CA . ASP A 1 111 ? 8.830 17.429 -20.155 1.00 64.88 111 ASP A CA 1
ATOM 817 C C . ASP A 1 111 ? 9.149 15.931 -20.272 1.00 64.88 111 ASP A C 1
ATOM 819 O O . ASP A 1 111 ? 8.446 15.156 -20.925 1.00 64.88 111 ASP A O 1
ATOM 823 N N . SER A 1 112 ? 10.197 15.501 -19.568 1.00 65.44 112 SER A N 1
ATOM 824 C CA . SER A 1 112 ? 10.501 14.087 -19.340 1.00 65.44 112 SER A CA 1
ATOM 825 C C . SER A 1 112 ? 9.495 13.499 -18.341 1.00 65.44 112 SER A C 1
ATOM 827 O O . SER A 1 112 ? 9.730 13.433 -17.129 1.00 65.44 112 SER A O 1
ATOM 829 N N . LEU A 1 113 ? 8.319 13.128 -18.850 1.00 67.50 113 LEU A N 1
ATOM 830 C CA . LEU A 1 113 ? 7.223 12.587 -18.037 1.00 67.50 113 LEU A CA 1
ATOM 831 C C . LEU A 1 113 ? 7.373 11.086 -17.759 1.00 67.50 113 LEU A C 1
ATOM 833 O O . LEU A 1 113 ? 6.840 10.579 -16.773 1.00 67.50 113 LEU A O 1
ATOM 837 N N . ALA A 1 114 ? 8.109 10.364 -18.604 1.00 72.56 114 ALA A N 1
ATOM 838 C CA . ALA A 1 114 ? 8.318 8.932 -18.447 1.00 72.56 114 ALA A CA 1
ATOM 839 C C . ALA A 1 114 ? 9.431 8.661 -17.425 1.00 72.56 114 ALA A C 1
ATOM 841 O O . ALA A 1 114 ? 10.591 8.509 -17.793 1.00 72.56 114 ALA A O 1
ATOM 842 N N . LYS A 1 115 ? 9.089 8.604 -16.135 1.00 80.00 115 LYS A N 1
ATOM 843 C CA . LYS A 1 115 ? 10.020 8.203 -15.069 1.00 80.00 115 LYS A CA 1
ATOM 844 C C . LYS A 1 115 ? 9.677 6.816 -14.560 1.00 80.00 115 LYS A C 1
ATOM 846 O O . LYS A 1 115 ? 8.629 6.602 -13.956 1.00 80.00 115 LYS A O 1
ATOM 851 N N . PHE A 1 116 ? 10.589 5.884 -14.767 1.00 83.88 116 PHE A N 1
ATOM 852 C CA . PHE A 1 116 ? 10.535 4.554 -14.201 1.00 83.88 116 PHE A CA 1
ATOM 853 C C . PHE A 1 116 ? 11.186 4.563 -12.815 1.00 83.88 116 PHE A C 1
ATOM 855 O O . PHE A 1 116 ? 12.344 4.961 -12.662 1.00 83.88 116 PHE A O 1
ATOM 862 N N . LYS A 1 117 ? 10.455 4.091 -11.805 1.00 88.50 117 LYS A N 1
ATOM 863 C CA . LYS A 1 117 ? 10.950 3.870 -10.440 1.00 88.50 117 LYS A CA 1
ATOM 864 C C . LYS A 1 117 ? 10.681 2.427 -10.039 1.00 88.50 117 LYS A C 1
ATOM 866 O O . LYS A 1 117 ? 9.728 1.816 -10.508 1.00 88.50 117 LYS A O 1
ATOM 871 N N . ASN A 1 118 ? 11.520 1.886 -9.173 1.00 89.94 118 ASN A N 1
ATOM 872 C CA . ASN A 1 118 ? 11.222 0.653 -8.465 1.00 89.94 118 ASN A CA 1
ATOM 873 C C . ASN A 1 118 ? 10.207 0.935 -7.353 1.00 89.94 118 ASN A C 1
ATOM 875 O O . ASN A 1 118 ? 10.170 2.040 -6.803 1.00 89.94 118 ASN A O 1
ATOM 879 N N . ALA A 1 119 ? 9.364 -0.051 -7.070 1.00 91.44 119 ALA A N 1
ATOM 880 C CA . ALA A 1 119 ? 8.296 0.039 -6.092 1.00 91.44 119 ALA A CA 1
ATOM 881 C C . ALA A 1 119 ? 8.230 -1.223 -5.230 1.00 91.44 119 ALA A C 1
ATOM 883 O O . ALA A 1 119 ? 8.245 -2.339 -5.753 1.00 91.44 119 ALA A O 1
ATOM 884 N N . ASP A 1 120 ? 8.093 -1.026 -3.922 1.00 92.62 120 ASP A N 1
ATOM 885 C CA . ASP A 1 120 ? 7.922 -2.104 -2.954 1.00 92.62 120 ASP A CA 1
ATOM 886 C C . ASP A 1 120 ? 6.685 -1.857 -2.100 1.00 92.62 120 ASP A C 1
ATOM 888 O O . ASP A 1 120 ? 6.427 -0.729 -1.671 1.00 92.62 120 ASP A O 1
ATOM 892 N N . VAL A 1 121 ? 5.940 -2.925 -1.829 1.00 93.31 121 VAL A N 1
ATOM 893 C CA . VAL A 1 121 ? 4.766 -2.914 -0.955 1.00 93.31 121 VAL A CA 1
ATOM 894 C C . VAL A 1 121 ? 5.019 -3.898 0.173 1.00 93.31 121 VAL A C 1
ATOM 896 O O . VAL A 1 121 ? 5.042 -5.112 -0.043 1.00 93.31 121 VAL A O 1
ATOM 899 N N . ILE A 1 122 ? 5.216 -3.376 1.381 1.00 93.00 122 ILE A N 1
ATOM 900 C CA . ILE A 1 122 ? 5.559 -4.167 2.568 1.00 93.00 122 ILE A CA 1
ATOM 901 C C . ILE A 1 122 ? 4.559 -3.859 3.682 1.00 93.00 122 ILE A C 1
ATOM 903 O O . ILE A 1 122 ? 4.151 -2.715 3.871 1.00 93.00 122 ILE A O 1
ATOM 907 N N . GLY A 1 123 ? 4.151 -4.884 4.429 1.00 92.38 123 GLY A N 1
ATOM 908 C CA . GLY A 1 123 ? 3.199 -4.753 5.526 1.00 92.38 123 GLY A CA 1
ATOM 909 C C . GLY A 1 123 ? 3.660 -3.768 6.600 1.00 92.38 123 GLY A C 1
ATOM 910 O O . GLY A 1 123 ? 4.811 -3.788 7.048 1.00 92.38 123 GLY A O 1
ATOM 911 N N . HIS A 1 124 ? 2.739 -2.913 7.034 1.00 91.19 124 HIS A N 1
ATOM 912 C CA . HIS A 1 124 ? 3.034 -1.787 7.905 1.00 91.19 124 HIS A CA 1
ATOM 913 C C . HIS A 1 124 ? 3.503 -2.250 9.303 1.00 91.19 124 HIS A C 1
ATOM 915 O O . HIS A 1 124 ? 2.809 -3.043 9.951 1.00 91.19 124 HIS A O 1
ATOM 921 N N . PRO A 1 125 ? 4.625 -1.730 9.849 1.00 90.00 125 PRO A N 1
ATOM 922 C CA . PRO A 1 125 ? 5.177 -2.193 11.129 1.00 90.00 125 PRO A CA 1
ATOM 923 C C . PRO A 1 125 ? 4.226 -1.932 12.309 1.00 90.00 125 PRO A C 1
ATOM 925 O O . PRO A 1 125 ? 4.119 -2.732 13.235 1.00 90.00 125 PRO A O 1
ATOM 928 N N . GLY A 1 126 ? 3.480 -0.825 12.249 1.00 84.25 126 GLY A N 1
ATOM 929 C CA . GLY A 1 126 ? 2.430 -0.473 13.208 1.00 84.25 126 GLY A CA 1
ATOM 930 C C . GLY A 1 126 ? 1.069 -1.148 12.981 1.00 84.25 126 GLY A C 1
ATOM 931 O O . GLY A 1 126 ? 0.194 -0.984 13.826 1.00 84.25 126 GLY A O 1
ATOM 932 N N . GLY A 1 127 ? 0.863 -1.904 11.893 1.00 79.94 127 GLY A N 1
ATOM 933 C CA . GLY A 1 127 ? -0.462 -2.421 11.507 1.00 79.94 127 GLY A CA 1
ATOM 934 C C . GLY A 1 127 ? -1.067 -3.389 12.532 1.00 79.94 127 GLY A C 1
ATOM 935 O O . GLY A 1 127 ? -2.251 -3.304 12.861 1.00 79.94 127 GLY A O 1
ATOM 936 N N . ALA A 1 128 ? -0.244 -4.253 13.138 1.00 75.12 128 ALA A N 1
ATOM 937 C CA . ALA A 1 128 ? -0.692 -5.166 14.196 1.00 75.12 128 ALA A CA 1
ATOM 938 C C . ALA A 1 128 ? -1.026 -4.436 15.510 1.00 75.12 128 ALA A C 1
ATOM 940 O O . ALA A 1 128 ? -1.985 -4.793 16.196 1.00 75.12 128 ALA A O 1
ATOM 941 N N . THR A 1 129 ? -0.257 -3.403 15.864 1.00 75.44 129 THR A N 1
ATOM 942 C CA . THR A 1 129 ? -0.524 -2.568 17.047 1.00 75.44 129 THR A CA 1
ATOM 943 C C . THR A 1 129 ? -1.786 -1.739 16.846 1.00 75.44 129 THR A C 1
ATOM 945 O O . THR A 1 129 ? -2.632 -1.695 17.740 1.00 75.44 129 THR A O 1
ATOM 948 N N . PHE A 1 130 ? -1.952 -1.160 15.654 1.00 76.88 130 PHE A N 1
ATOM 949 C CA . PHE A 1 130 ? -3.171 -0.473 15.252 1.00 76.88 130 PHE A CA 1
ATOM 950 C C . PHE A 1 130 ? -4.369 -1.416 15.326 1.00 76.88 130 PHE A C 1
ATOM 952 O O . PHE A 1 130 ? -5.330 -1.093 16.005 1.00 76.88 130 PHE A O 1
ATOM 959 N N . SER A 1 131 ? -4.285 -2.615 14.743 1.00 74.50 131 SER A N 1
ATOM 960 C CA . SER A 1 131 ? -5.370 -3.607 14.762 1.00 74.50 131 SER A CA 1
ATOM 961 C C . SER A 1 131 ? -5.762 -4.031 16.184 1.00 74.50 131 SER A C 1
ATOM 963 O O . SER A 1 131 ? -6.951 -4.166 16.479 1.00 74.50 131 SER A O 1
ATOM 965 N N . LYS A 1 132 ? -4.798 -4.165 17.107 1.00 73.25 132 LYS A N 1
ATOM 966 C CA . LYS A 1 132 ? -5.076 -4.428 18.532 1.00 73.25 132 LYS A CA 1
ATOM 967 C C . LYS A 1 132 ? -5.767 -3.248 19.217 1.00 73.25 132 LYS A C 1
ATOM 969 O O . LYS A 1 132 ? -6.792 -3.444 19.865 1.00 73.25 132 LYS A O 1
ATOM 974 N N . PHE A 1 133 ? -5.252 -2.031 19.050 1.00 70.31 133 PHE A N 1
ATOM 975 C CA . PHE A 1 133 ? -5.874 -0.821 19.600 1.00 70.31 133 PHE A CA 1
ATOM 976 C C . PHE A 1 133 ? -7.285 -0.590 19.027 1.00 70.31 133 PHE A C 1
ATOM 978 O O . PHE A 1 133 ? -8.234 -0.329 19.764 1.00 70.31 133 PHE A O 1
ATOM 985 N N . ALA A 1 134 ? -7.435 -0.786 17.721 1.00 70.69 134 ALA A N 1
ATOM 986 C CA . ALA A 1 134 ? -8.680 -0.731 16.970 1.00 70.69 134 ALA A CA 1
ATOM 987 C C . ALA A 1 134 ? -9.708 -1.759 17.461 1.00 70.69 134 ALA A C 1
ATOM 989 O O . ALA A 1 134 ? -10.872 -1.424 17.676 1.00 70.69 134 ALA A O 1
ATOM 990 N N . SER A 1 135 ? -9.279 -3.002 17.704 1.00 64.62 135 SER A N 1
ATOM 991 C CA . SER A 1 135 ? -10.164 -4.045 18.235 1.00 64.62 135 SER A CA 1
ATOM 992 C C . SER A 1 135 ? -10.702 -3.704 19.628 1.00 64.62 135 SER A C 1
ATOM 994 O O . SER A 1 135 ? -11.838 -4.049 19.946 1.00 64.62 135 SER A O 1
ATOM 996 N N . ALA A 1 136 ? -9.924 -2.974 20.436 1.00 65.19 136 ALA A N 1
ATOM 997 C CA . ALA A 1 136 ? -10.330 -2.547 21.771 1.00 65.19 136 ALA A CA 1
ATOM 998 C C . ALA A 1 136 ? -11.344 -1.389 21.751 1.00 65.19 136 ALA A 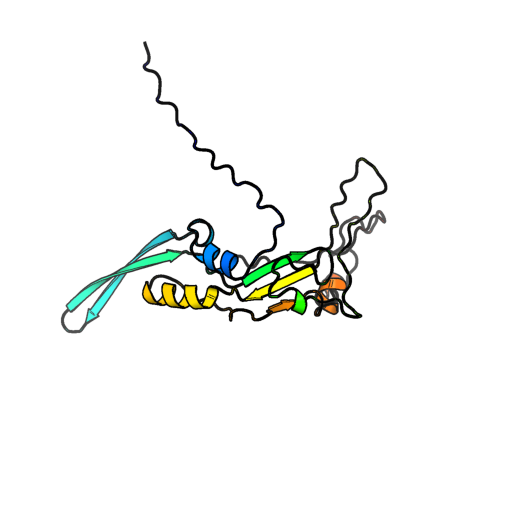C 1
ATOM 1000 O O . ALA A 1 136 ? -12.152 -1.278 22.671 1.00 65.19 136 ALA A O 1
ATOM 1001 N N . SER A 1 137 ? -11.336 -0.541 20.713 1.00 70.69 137 SER A N 1
ATOM 1002 C CA . SER A 1 137 ? -12.308 0.554 20.576 1.00 70.69 137 SER A CA 1
ATOM 1003 C C . SER A 1 137 ? -13.665 0.091 20.031 1.00 70.69 137 SER A C 1
ATOM 1005 O O . SER A 1 137 ? -14.653 0.810 20.172 1.00 70.69 137 SER A O 1
ATOM 1007 N N . GLY A 1 138 ? -13.734 -1.099 19.419 1.00 70.75 138 GLY A N 1
ATOM 1008 C CA . GLY A 1 138 ? -14.965 -1.692 18.878 1.00 70.75 138 GLY A CA 1
ATOM 1009 C C . GLY A 1 138 ? -15.521 -1.005 17.623 1.00 70.75 138 GLY A C 1
ATOM 1010 O O . GLY A 1 138 ? -16.528 -1.454 17.080 1.00 70.75 138 GLY A O 1
ATOM 1011 N N . TYR A 1 139 ? -14.863 0.056 17.148 1.00 75.62 139 TYR A N 1
ATOM 1012 C CA . TYR A 1 139 ? -15.275 0.864 15.995 1.00 75.62 139 TYR A CA 1
ATOM 1013 C C . TYR A 1 139 ? -14.189 0.984 14.927 1.00 75.62 139 TYR A C 1
ATOM 1015 O O . TYR A 1 139 ? -14.250 1.879 14.083 1.00 75.62 139 TYR A O 1
ATOM 1023 N N . ALA A 1 140 ? -13.201 0.091 14.959 1.00 77.69 140 ALA A N 1
ATOM 1024 C CA . ALA A 1 140 ? -12.142 0.070 13.972 1.00 77.69 140 ALA A CA 1
ATOM 1025 C C . ALA A 1 140 ? -11.916 -1.334 13.388 1.00 77.69 140 ALA A C 1
ATOM 1027 O O . ALA A 1 140 ? -11.944 -2.351 14.086 1.00 77.69 140 ALA A O 1
ATOM 1028 N N . CYS A 1 141 ? -11.737 -1.363 12.071 1.00 77.75 141 CYS A N 1
ATOM 1029 C CA . CYS A 1 141 ? -11.524 -2.547 11.256 1.00 77.75 141 CYS A CA 1
ATOM 1030 C C . CYS A 1 141 ? -10.153 -3.171 11.536 1.00 77.75 141 CYS A C 1
ATOM 1032 O O . CYS A 1 141 ? -9.181 -2.473 11.830 1.00 77.75 141 CYS A O 1
ATOM 1034 N N . GLN A 1 142 ? -10.084 -4.498 11.424 1.00 77.12 142 GLN A N 1
ATOM 1035 C CA . GLN A 1 142 ? -8.813 -5.218 11.437 1.00 77.12 142 GLN A CA 1
ATOM 1036 C C . GLN A 1 142 ? -8.087 -5.007 10.112 1.00 77.12 142 GLN A C 1
ATOM 1038 O O . GLN A 1 142 ? -8.717 -5.050 9.054 1.00 77.12 142 GLN A O 1
ATOM 1043 N N . GLY A 1 143 ? -6.776 -4.805 10.192 1.00 77.75 143 GLY A N 1
ATOM 1044 C CA . GLY A 1 143 ? -5.913 -4.809 9.022 1.00 77.75 143 GLY A CA 1
ATOM 1045 C C . GLY A 1 143 ? -5.754 -6.200 8.422 1.00 77.75 143 GLY A C 1
ATOM 1046 O O . GLY A 1 143 ? -5.775 -7.200 9.146 1.00 77.75 143 GLY A O 1
ATOM 1047 N N . ALA A 1 144 ? -5.606 -6.269 7.100 1.00 81.75 144 ALA A N 1
ATOM 1048 C CA . ALA A 1 144 ? -5.392 -7.527 6.382 1.00 81.75 144 ALA A CA 1
ATOM 1049 C C . ALA A 1 144 ? -3.906 -7.911 6.281 1.00 81.75 144 ALA A C 1
ATOM 1051 O O . ALA A 1 144 ? -3.586 -9.055 5.954 1.00 81.75 144 ALA A O 1
ATOM 1052 N N . ALA A 1 145 ? -2.996 -6.972 6.553 1.00 84.75 145 ALA A N 1
ATOM 1053 C CA . ALA A 1 145 ? -1.576 -7.160 6.306 1.00 84.75 145 ALA A CA 1
ATOM 1054 C C . ALA A 1 145 ? -0.783 -7.577 7.556 1.00 84.75 145 ALA A C 1
ATOM 1056 O O . ALA A 1 145 ? -0.885 -6.986 8.631 1.00 84.75 145 ALA A O 1
ATOM 1057 N N . THR A 1 146 ? 0.092 -8.570 7.395 1.00 88.69 146 THR A N 1
ATOM 1058 C CA . THR A 1 146 ? 1.103 -8.936 8.396 1.00 88.69 146 THR A CA 1
ATOM 1059 C C . THR A 1 146 ? 2.290 -7.958 8.384 1.00 88.69 146 THR A C 1
ATOM 1061 O O . THR A 1 146 ? 2.843 -7.712 7.308 1.00 88.69 146 THR A O 1
ATOM 1064 N N . PRO A 1 147 ? 2.729 -7.430 9.546 1.00 89.88 147 PRO A N 1
ATOM 1065 C CA . PRO A 1 147 ? 3.865 -6.508 9.629 1.00 89.88 147 PRO A CA 1
ATOM 1066 C C . PRO A 1 147 ? 5.147 -7.076 9.009 1.00 89.88 147 PRO A C 1
ATOM 1068 O O . PRO A 1 147 ? 5.446 -8.252 9.208 1.00 89.88 147 PRO A O 1
ATOM 1071 N N . TYR A 1 148 ? 5.911 -6.233 8.305 1.00 90.38 148 TYR A N 1
ATOM 1072 C CA . TYR A 1 148 ? 7.183 -6.569 7.638 1.00 90.38 148 TYR A CA 1
ATOM 1073 C C . TYR A 1 148 ? 7.109 -7.631 6.530 1.00 90.38 148 TYR A C 1
ATOM 1075 O O . TYR A 1 148 ? 8.139 -8.018 5.983 1.00 90.38 148 TYR A O 1
ATOM 1083 N N . MET A 1 149 ? 5.914 -8.088 6.160 1.00 92.88 149 MET A N 1
ATOM 1084 C CA . MET A 1 149 ? 5.750 -9.046 5.070 1.00 92.88 149 MET A CA 1
ATOM 1085 C C . MET A 1 149 ? 5.778 -8.328 3.713 1.00 92.88 149 MET A C 1
ATOM 1087 O O . MET A 1 149 ? 4.972 -7.414 3.520 1.00 92.88 149 MET A O 1
ATOM 1091 N N . PRO A 1 150 ? 6.649 -8.715 2.763 1.00 92.19 150 PRO A N 1
ATOM 1092 C CA . PRO A 1 150 ? 6.630 -8.161 1.415 1.00 92.19 150 PRO A CA 1
ATOM 1093 C C . PRO A 1 150 ? 5.474 -8.760 0.603 1.00 92.19 150 PRO A C 1
ATOM 1095 O O . PRO A 1 150 ? 5.359 -9.977 0.475 1.00 92.19 150 PRO A O 1
ATOM 1098 N N . TYR A 1 151 ? 4.629 -7.899 0.039 1.00 91.38 151 TYR A N 1
ATOM 1099 C CA . TYR A 1 151 ? 3.558 -8.273 -0.896 1.00 91.38 151 TYR A CA 1
ATOM 1100 C C . TYR A 1 151 ? 3.954 -8.02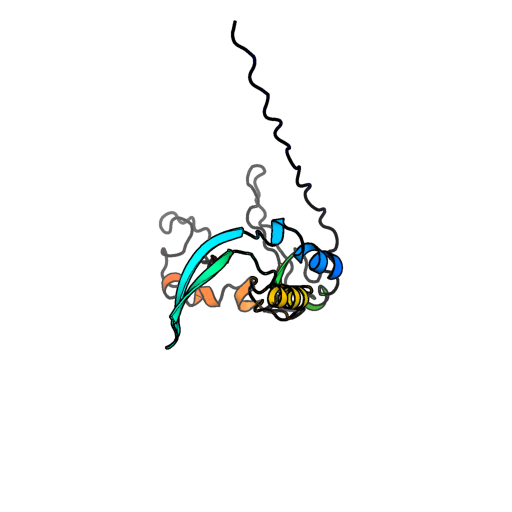4 -2.348 1.00 91.38 151 TYR A C 1
ATOM 1102 O O . TYR A 1 151 ? 3.504 -8.738 -3.240 1.00 91.38 151 TYR A O 1
ATOM 1110 N N . LEU A 1 152 ? 4.801 -7.020 -2.577 1.00 91.56 152 LEU A N 1
ATOM 1111 C CA . LEU A 1 152 ? 5.375 -6.712 -3.877 1.00 91.56 152 LEU A CA 1
ATOM 1112 C C . LEU A 1 152 ? 6.813 -6.241 -3.680 1.00 91.56 152 LEU A C 1
ATOM 1114 O O . LEU A 1 152 ? 7.063 -5.351 -2.868 1.00 91.56 152 LEU A O 1
ATOM 1118 N N . LEU A 1 153 ? 7.727 -6.817 -4.453 1.00 91.06 153 LEU A N 1
ATOM 1119 C CA . LEU A 1 153 ? 9.094 -6.336 -4.610 1.00 91.06 153 LEU A CA 1
ATOM 1120 C C . LEU A 1 153 ? 9.377 -6.252 -6.105 1.00 91.06 153 LEU A C 1
ATOM 1122 O O . LEU A 1 153 ? 9.553 -7.274 -6.772 1.00 91.06 153 LEU A O 1
ATOM 1126 N N . SER A 1 154 ? 9.413 -5.034 -6.635 1.00 89.50 154 SER A N 1
ATOM 1127 C CA . SER A 1 154 ? 9.645 -4.778 -8.066 1.00 89.50 154 SER A CA 1
ATOM 1128 C C . SER A 1 154 ? 10.947 -5.380 -8.612 1.00 89.50 154 SER A C 1
ATOM 1130 O O . SER A 1 154 ? 11.049 -5.680 -9.802 1.00 89.50 154 SER A O 1
ATOM 1132 N N . THR A 1 155 ? 11.945 -5.579 -7.749 1.00 87.31 155 THR A N 1
ATOM 1133 C CA . THR A 1 155 ? 13.242 -6.182 -8.090 1.00 87.31 155 THR A CA 1
ATOM 1134 C C . THR A 1 155 ? 13.179 -7.698 -8.282 1.00 87.31 155 THR A C 1
ATOM 1136 O O . THR A 1 155 ? 14.046 -8.260 -8.954 1.00 87.31 155 THR A O 1
ATOM 1139 N N . LEU A 1 156 ? 12.168 -8.359 -7.710 1.00 87.50 156 LEU A N 1
ATOM 1140 C CA . LEU A 1 156 ? 11.929 -9.799 -7.840 1.00 87.50 156 LEU A CA 1
ATOM 1141 C C . LEU A 1 156 ? 10.815 -10.110 -8.845 1.00 87.50 156 LEU A C 1
ATOM 1143 O O . LEU A 1 156 ? 10.830 -11.176 -9.456 1.00 87.50 156 LEU A O 1
ATOM 1147 N N . ASP A 1 157 ? 9.889 -9.177 -9.061 1.00 85.75 157 ASP A N 1
ATOM 1148 C CA . ASP A 1 157 ? 8.786 -9.314 -10.012 1.00 85.75 157 ASP A CA 1
ATOM 1149 C C . ASP A 1 157 ? 9.108 -8.683 -11.377 1.00 85.75 157 ASP A C 1
ATOM 1151 O O . ASP A 1 157 ? 8.387 -7.838 -11.902 1.00 85.75 157 ASP A O 1
ATOM 1155 N N . THR A 1 158 ? 10.239 -9.060 -11.970 1.00 81.44 158 THR A N 1
ATOM 1156 C CA . THR A 1 158 ? 10.726 -8.419 -13.205 1.00 81.44 158 THR A CA 1
ATOM 1157 C C . THR A 1 158 ? 9.805 -8.668 -14.398 1.00 81.44 158 THR A C 1
ATOM 1159 O O . THR A 1 158 ? 9.618 -7.790 -15.237 1.00 81.44 158 THR A O 1
ATOM 1162 N N . VAL A 1 159 ? 9.186 -9.845 -14.465 1.00 81.44 159 VAL A N 1
ATOM 1163 C CA . VAL A 1 159 ? 8.310 -10.253 -15.570 1.00 81.44 159 VAL A CA 1
ATOM 1164 C C . VAL A 1 159 ? 7.048 -9.393 -15.634 1.00 81.44 159 VAL A C 1
ATOM 1166 O O . VAL A 1 159 ? 6.699 -8.916 -16.717 1.00 81.44 159 VAL A O 1
ATOM 1169 N N . ALA A 1 160 ? 6.380 -9.150 -14.505 1.00 83.38 160 ALA A N 1
ATOM 1170 C CA . ALA A 1 160 ? 5.224 -8.261 -14.497 1.00 83.38 160 ALA A CA 1
ATOM 1171 C C . ALA A 1 160 ? 5.651 -6.786 -14.471 1.00 83.38 160 ALA A C 1
ATOM 1173 O O . ALA A 1 160 ? 5.157 -5.995 -15.269 1.00 83.38 160 ALA A O 1
ATOM 1174 N N . TRP A 1 161 ? 6.621 -6.412 -13.632 1.00 85.56 161 TRP A N 1
ATOM 1175 C CA . TRP A 1 161 ? 6.979 -5.007 -13.411 1.00 85.56 161 TRP A CA 1
ATOM 1176 C C . TRP A 1 161 ? 7.729 -4.349 -14.575 1.00 85.56 161 TRP A C 1
ATOM 1178 O O . TRP A 1 161 ? 7.511 -3.172 -14.860 1.00 85.56 161 TRP A O 1
ATOM 1188 N N . ARG A 1 162 ? 8.629 -5.078 -15.252 1.00 79.75 162 ARG A N 1
ATOM 1189 C CA . ARG A 1 162 ? 9.425 -4.527 -16.369 1.00 79.75 162 ARG A CA 1
ATOM 1190 C C . ARG A 1 162 ? 8.816 -4.819 -17.720 1.00 79.75 162 ARG A C 1
ATOM 1192 O O . ARG A 1 162 ? 8.846 -3.962 -18.596 1.00 79.75 162 ARG A O 1
ATOM 1199 N N . TYR A 1 163 ? 8.309 -6.032 -17.892 1.00 78.50 163 TYR A N 1
ATOM 1200 C CA . TYR A 1 163 ? 7.868 -6.499 -19.199 1.00 78.50 163 TYR A CA 1
ATOM 1201 C C . TYR A 1 163 ? 6.349 -6.471 -19.371 1.00 78.50 163 TYR A C 1
ATOM 1203 O O . TYR A 1 163 ? 5.888 -6.678 -20.491 1.00 78.50 163 TYR A O 1
ATOM 1211 N N . GLY A 1 164 ? 5.570 -6.217 -18.308 1.00 76.00 164 GLY A N 1
ATOM 1212 C CA . GLY A 1 164 ? 4.105 -6.157 -18.388 1.00 76.00 164 GLY A CA 1
ATOM 1213 C C . GLY A 1 164 ? 3.498 -7.419 -19.004 1.00 76.00 164 GLY A C 1
ATOM 1214 O O . GLY A 1 164 ? 2.522 -7.350 -19.751 1.00 76.00 164 GLY A O 1
ATOM 1215 N N . VAL A 1 165 ? 4.135 -8.578 -18.791 1.00 79.50 165 VAL A N 1
ATOM 1216 C CA . VAL A 1 165 ? 3.735 -9.838 -19.438 1.00 79.50 165 VAL A CA 1
ATOM 1217 C C . VAL A 1 165 ? 2.305 -10.259 -19.078 1.00 79.50 165 VAL A C 1
ATOM 1219 O O . VAL A 1 165 ? 1.593 -10.714 -19.973 1.00 79.50 165 VAL A O 1
ATOM 1222 N N . PRO A 1 166 ? 1.820 -10.105 -17.831 1.00 74.75 166 PRO A N 1
ATOM 1223 C CA . PRO A 1 166 ? 0.420 -10.390 -17.524 1.00 74.75 166 PRO A CA 1
ATOM 1224 C C . PRO A 1 166 ? -0.559 -9.547 -18.354 1.00 74.75 166 PRO A C 1
ATOM 1226 O O . PRO A 1 166 ? -1.655 -10.003 -18.677 1.00 74.75 166 PRO A O 1
ATOM 1229 N N . GLU A 1 167 ? -0.173 -8.332 -18.732 1.00 73.94 167 GLU A N 1
ATOM 1230 C CA . GLU A 1 167 ? -0.989 -7.418 -19.523 1.00 73.94 167 GLU A CA 1
ATOM 1231 C C . GLU A 1 167 ? -0.897 -7.696 -21.032 1.00 73.94 167 GLU A C 1
ATOM 1233 O O . GLU A 1 167 ? -1.831 -7.362 -21.767 1.00 73.94 167 GLU A O 1
ATOM 1238 N N . SER A 1 168 ? 0.178 -8.335 -21.501 1.00 73.44 168 SER A N 1
ATOM 1239 C CA . SER A 1 168 ? 0.392 -8.641 -22.923 1.00 73.44 168 SER A CA 1
ATOM 1240 C C . SER A 1 168 ? -0.386 -9.862 -23.420 1.00 73.44 168 SER A C 1
ATOM 1242 O O . SER A 1 168 ? -0.608 -10.005 -24.621 1.00 73.44 168 SER A O 1
ATOM 1244 N N . VAL A 1 169 ? -0.850 -10.722 -22.508 1.00 79.50 169 VAL A N 1
ATOM 1245 C CA . VAL A 1 169 ? -1.634 -11.924 -22.844 1.00 79.50 169 VAL A CA 1
ATOM 1246 C C . VAL A 1 169 ? -3.138 -11.667 -22.982 1.00 79.50 169 VAL A C 1
ATOM 1248 O O . VAL A 1 169 ? -3.876 -12.573 -23.373 1.00 79.50 169 VAL A O 1
ATOM 1251 N N . TYR A 1 170 ? -3.620 -10.454 -22.686 1.00 77.19 170 TYR A N 1
ATOM 1252 C CA . TYR A 1 170 ? -5.026 -10.113 -22.911 1.00 77.19 170 TYR A CA 1
ATOM 1253 C C . TYR A 1 170 ? -5.334 -10.069 -24.417 1.00 77.19 170 TYR A C 1
ATOM 1255 O O . TYR A 1 170 ? -4.556 -9.484 -25.174 1.00 77.19 170 TYR A O 1
ATOM 1263 N N . PRO A 1 171 ? -6.480 -10.610 -24.876 1.00 75.50 171 PRO A N 1
ATOM 1264 C CA . PRO A 1 171 ? -6.861 -10.578 -26.290 1.00 75.50 171 PRO A CA 1
ATOM 1265 C C . PRO A 1 171 ? -6.829 -9.165 -26.881 1.00 75.50 171 PRO A C 1
ATOM 1267 O O . PRO A 1 171 ? -6.428 -8.965 -28.024 1.00 75.50 171 PRO A O 1
ATOM 1270 N N . GLU A 1 172 ? -7.198 -8.167 -26.079 1.00 72.38 172 GLU A N 1
ATOM 1271 C CA . GLU A 1 172 ? -7.206 -6.761 -26.470 1.00 72.38 172 GLU A CA 1
ATOM 1272 C C . GLU A 1 172 ? -5.801 -6.175 -26.663 1.00 72.38 172 GLU A C 1
ATOM 1274 O O . GLU A 1 172 ? -5.678 -5.150 -27.326 1.00 72.38 172 GLU A O 1
ATOM 1279 N N . ALA A 1 173 ? -4.756 -6.782 -26.092 1.00 71.12 173 ALA A N 1
ATOM 1280 C CA . ALA A 1 173 ? -3.362 -6.373 -26.284 1.00 71.12 173 ALA A CA 1
ATOM 1281 C C . ALA A 1 173 ? -2.742 -6.944 -27.574 1.00 71.12 173 ALA A C 1
ATOM 1283 O O . ALA A 1 173 ? -1.734 -6.428 -28.044 1.00 71.12 173 ALA A O 1
ATOM 1284 N N . LEU A 1 174 ? -3.354 -7.979 -28.162 1.00 70.88 174 LEU A N 1
ATOM 1285 C CA . LEU A 1 174 ? -2.879 -8.646 -29.381 1.00 70.88 174 LEU A CA 1
ATOM 1286 C C . LEU A 1 174 ? -3.539 -8.113 -30.663 1.00 70.88 174 LEU A C 1
ATOM 1288 O O . LEU A 1 174 ? -3.127 -8.484 -31.762 1.00 70.88 174 LEU A O 1
ATOM 1292 N N . ILE A 1 175 ? -4.572 -7.274 -30.538 1.00 75.50 175 ILE A N 1
ATOM 1293 C CA . ILE A 1 175 ? -5.294 -6.676 -31.667 1.00 75.50 175 ILE A CA 1
ATOM 1294 C C . ILE A 1 175 ? -4.755 -5.258 -31.897 1.00 75.50 175 ILE A C 1
ATOM 1296 O O . ILE A 1 175 ? -5.015 -4.388 -31.060 1.00 75.50 175 ILE A O 1
ATOM 1300 N N . PRO A 1 176 ? -4.078 -4.995 -33.032 1.00 70.31 176 PRO A N 1
ATOM 1301 C CA . PRO A 1 176 ? -3.568 -3.667 -33.344 1.00 70.31 176 PRO A CA 1
ATOM 1302 C C . PRO A 1 176 ? -4.674 -2.600 -33.351 1.00 70.31 176 PRO A C 1
ATOM 1304 O O . PRO A 1 176 ? -5.721 -2.783 -33.978 1.00 70.31 176 PRO A O 1
ATOM 1307 N N . GLY A 1 177 ? -4.433 -1.471 -32.688 1.00 70.81 177 GLY A N 1
ATOM 1308 C CA . GLY A 1 177 ? -5.293 -0.277 -32.680 1.00 70.81 177 GLY A CA 1
ATOM 1309 C C . GLY A 1 177 ? -6.340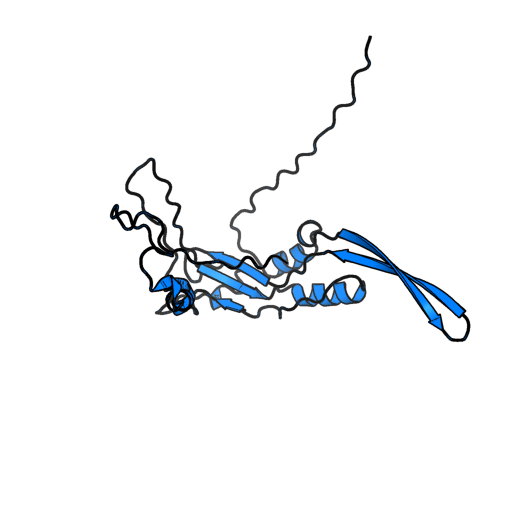 -0.216 -31.562 1.00 70.81 177 GLY A C 1
ATOM 1310 O O . GLY A 1 177 ? -7.256 0.606 -31.628 1.00 70.81 177 GLY A O 1
ATOM 1311 N N . ARG A 1 178 ? -6.255 -1.087 -30.552 1.00 71.06 178 ARG A N 1
ATOM 1312 C CA . ARG A 1 178 ? -7.196 -1.146 -29.416 1.00 71.06 178 ARG A CA 1
ATOM 1313 C C . ARG A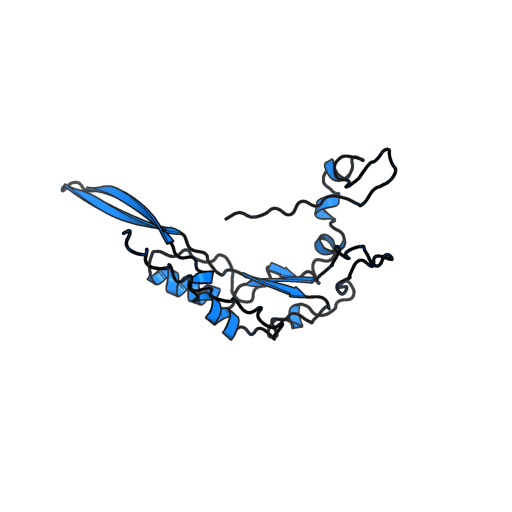 1 178 ? -6.605 -0.645 -28.104 1.00 71.06 178 ARG A C 1
ATOM 1315 O O . ARG A 1 178 ? -7.368 -0.200 -27.245 1.00 71.06 178 ARG A O 1
ATOM 1322 N N . ARG A 1 179 ? -5.288 -0.741 -27.926 1.00 71.44 179 ARG A N 1
ATOM 1323 C CA . ARG A 1 179 ? -4.593 -0.363 -26.687 1.00 71.44 179 ARG A CA 1
ATOM 1324 C C . ARG A 1 179 ? -3.416 0.560 -26.944 1.00 71.44 179 ARG A C 1
ATOM 1326 O O . ARG A 1 179 ? -2.647 0.785 -26.031 1.00 71.44 179 ARG A O 1
ATOM 1333 N N . GLU A 1 180 ? -3.258 1.104 -28.132 1.00 75.06 180 GLU A N 1
ATOM 1334 C CA . GLU A 1 180 ? -2.131 1.943 -28.495 1.00 75.06 180 GLU A CA 1
ATOM 1335 C C . GLU A 1 180 ? -2.472 3.411 -28.279 1.00 75.06 180 GLU A C 1
ATOM 1337 O O . GLU A 1 180 ? -3.552 3.888 -28.631 1.00 75.06 180 GLU A O 1
ATOM 1342 N N . VAL A 1 181 ? -1.536 4.142 -27.688 1.00 73.31 181 VAL A N 1
ATOM 1343 C CA . VAL A 1 181 ? -1.609 5.595 -27.610 1.00 73.31 181 VAL A CA 1
ATOM 1344 C C . VAL A 1 181 ? -1.091 6.142 -28.937 1.00 73.31 181 VAL A C 1
ATOM 1346 O O . VAL A 1 181 ? 0.085 5.974 -29.255 1.00 73.31 181 VAL A O 1
ATOM 1349 N N . GLY A 1 182 ? -1.968 6.766 -29.724 1.00 70.25 182 GLY A N 1
ATOM 1350 C CA . GLY A 1 182 ? -1.616 7.379 -31.006 1.00 70.25 182 GLY A CA 1
ATOM 1351 C C . GLY A 1 182 ? -2.430 6.870 -32.198 1.00 70.25 182 GLY A C 1
ATOM 1352 O O . GLY A 1 182 ? -3.492 6.270 -32.032 1.00 70.25 182 GLY A O 1
ATOM 1353 N N . GLY A 1 183 ? -1.964 7.170 -33.412 1.00 70.38 183 GLY A N 1
ATOM 1354 C CA . GLY A 1 183 ? -2.691 6.906 -34.656 1.00 70.38 183 GLY A CA 1
ATOM 1355 C C . GLY A 1 183 ? -2.083 5.761 -35.459 1.00 70.38 183 GLY A C 1
ATOM 1356 O O . GLY A 1 183 ? -1.052 5.941 -36.102 1.00 70.38 183 GLY A O 1
ATOM 1357 N N . LEU A 1 184 ? -2.762 4.609 -35.517 1.00 68.31 184 LEU A N 1
ATOM 1358 C CA . LEU A 1 184 ? -2.308 3.449 -36.307 1.00 68.31 184 LEU A CA 1
ATOM 1359 C C . LEU A 1 184 ? -2.083 3.805 -37.792 1.00 68.31 184 LEU A C 1
ATOM 1361 O O . LEU A 1 184 ? -1.186 3.280 -38.441 1.00 68.31 184 LEU A O 1
ATOM 1365 N N . THR A 1 185 ? -2.900 4.720 -38.324 1.00 68.38 185 THR A N 1
ATOM 1366 C CA . THR A 1 185 ? -2.840 5.190 -39.715 1.00 68.38 185 THR A CA 1
ATOM 1367 C C . THR A 1 185 ? -1.881 6.359 -39.934 1.00 68.38 185 THR A C 1
ATOM 1369 O O . THR A 1 185 ? -1.522 6.611 -41.080 1.00 68.38 185 THR A O 1
ATOM 1372 N N . SER A 1 186 ? -1.491 7.093 -38.881 1.00 69.12 186 SER A N 1
ATOM 1373 C CA . SER A 1 186 ? -0.508 8.186 -38.979 1.00 69.12 186 SER A CA 1
ATOM 1374 C C . SER A 1 186 ? 0.926 7.717 -38.726 1.00 69.12 186 SER A C 1
ATOM 1376 O O . SER A 1 186 ? 1.858 8.447 -39.037 1.00 69.12 186 SER A O 1
ATOM 1378 N N . GLY A 1 187 ? 1.112 6.499 -38.201 1.00 65.94 187 GLY A N 1
ATOM 1379 C CA . GLY A 1 187 ? 2.427 5.954 -37.853 1.00 65.94 187 GLY A CA 1
ATOM 1380 C C . GLY A 1 187 ? 2.982 6.468 -36.519 1.00 65.94 187 GLY A C 1
ATOM 1381 O O . GLY A 1 187 ? 4.043 6.016 -36.097 1.00 65.94 187 GLY A O 1
ATOM 1382 N N . ASP A 1 188 ? 2.256 7.347 -35.824 1.00 63.22 188 ASP A N 1
ATOM 1383 C CA . ASP A 1 188 ? 2.662 7.904 -34.531 1.00 63.22 188 ASP A CA 1
ATOM 1384 C C . ASP A 1 188 ? 2.150 7.020 -33.394 1.00 63.22 188 ASP A C 1
ATOM 1386 O O . ASP A 1 188 ? 1.115 7.302 -32.786 1.00 63.22 188 ASP A O 1
ATOM 1390 N N . MET A 1 189 ? 2.850 5.918 -33.127 1.00 70.94 189 MET A N 1
ATOM 1391 C CA . MET A 1 189 ? 2.527 5.004 -32.028 1.00 70.94 189 MET A CA 1
ATOM 1392 C C . MET A 1 189 ? 3.441 5.254 -30.827 1.00 70.94 189 MET A C 1
ATOM 1394 O O . MET A 1 189 ? 4.657 5.126 -30.928 1.00 70.94 189 MET A O 1
ATOM 1398 N N . TRP A 1 190 ? 2.844 5.561 -29.677 1.00 64.81 190 TRP A N 1
ATOM 1399 C CA . TRP A 1 190 ? 3.547 5.896 -28.432 1.00 64.81 190 TRP A CA 1
ATOM 1400 C C . TRP A 1 190 ? 3.622 4.723 -27.438 1.00 64.81 190 TRP A C 1
ATOM 1402 O O . TRP A 1 190 ? 4.280 4.833 -26.407 1.00 64.81 190 TRP A O 1
ATOM 1412 N N . GLY A 1 191 ? 2.973 3.591 -27.743 1.00 66.50 191 GLY A N 1
ATOM 1413 C CA . GLY A 1 191 ? 3.006 2.362 -26.940 1.00 66.50 191 GLY A CA 1
ATOM 1414 C C . GLY A 1 191 ? 1.634 1.919 -26.426 1.00 66.50 191 GLY A C 1
ATOM 1415 O O . GLY A 1 191 ? 0.613 2.516 -26.762 1.00 66.50 191 GLY A O 1
ATOM 1416 N N . THR A 1 192 ? 1.603 0.846 -25.630 1.00 64.88 192 THR A N 1
ATOM 1417 C CA . THR A 1 192 ? 0.364 0.213 -25.151 1.00 64.88 192 THR A CA 1
ATOM 1418 C C . THR A 1 192 ? -0.110 0.742 -23.793 1.00 64.88 192 THR A C 1
ATOM 1420 O O . THR A 1 192 ? 0.668 0.848 -22.849 1.00 64.88 192 THR A O 1
ATOM 1423 N N . VAL A 1 193 ? -1.411 0.992 -23.655 1.00 65.62 193 VAL A N 1
ATOM 1424 C CA . VAL A 1 193 ? -2.093 1.374 -22.418 1.00 65.62 193 VAL A CA 1
ATOM 1425 C C . VAL A 1 193 ? -2.164 0.170 -21.483 1.00 65.62 193 VAL A C 1
ATOM 1427 O O . VAL A 1 193 ? -2.820 -0.837 -21.778 1.00 65.62 193 VAL A O 1
ATOM 1430 N N . VAL A 1 194 ? -1.547 0.300 -20.313 1.00 61.75 194 VAL A N 1
ATOM 1431 C CA . VAL A 1 194 ? -1.664 -0.647 -19.199 1.00 61.75 194 VAL A CA 1
ATOM 1432 C C . VAL A 1 194 ? -2.700 -0.137 -18.200 1.00 61.75 194 VAL A C 1
ATOM 1434 O O . VAL A 1 194 ? -2.727 1.040 -17.846 1.00 61.75 194 VAL A O 1
ATOM 1437 N N . ALA A 1 195 ? -3.615 -1.012 -17.789 1.00 52.88 195 ALA A N 1
ATOM 1438 C CA . ALA A 1 195 ? -4.689 -0.642 -16.878 1.00 52.88 195 ALA A CA 1
ATOM 1439 C C . ALA A 1 195 ? -4.225 -0.861 -15.437 1.00 52.88 195 ALA A C 1
ATOM 1441 O O . ALA A 1 195 ? -4.118 -1.998 -14.987 1.00 52.88 195 ALA A O 1
ATOM 1442 N N . VAL A 1 196 ? -3.996 0.222 -14.697 1.00 47.91 196 VAL A N 1
ATOM 1443 C CA . VAL A 1 196 ? -3.815 0.148 -13.245 1.00 47.91 196 VAL A CA 1
ATOM 1444 C C . VAL A 1 196 ? -5.204 0.130 -12.618 1.00 47.91 196 VAL A C 1
ATOM 1446 O O . VAL A 1 196 ? -5.937 1.120 -12.678 1.00 47.91 196 VAL A O 1
ATOM 1449 N N . ARG A 1 197 ? -5.603 -1.007 -12.041 1.00 34.19 197 ARG A N 1
ATOM 1450 C CA . ARG A 1 197 ? -6.861 -1.084 -11.293 1.00 34.19 197 ARG A CA 1
ATOM 1451 C C . ARG A 1 197 ? -6.695 -0.248 -10.025 1.00 34.19 197 ARG A C 1
ATOM 1453 O O . ARG A 1 197 ? -6.019 -0.665 -9.090 1.00 34.19 197 ARG A O 1
ATOM 1460 N N . ARG A 1 198 ? -7.320 0.931 -9.995 1.00 28.56 198 ARG A N 1
ATOM 1461 C CA . ARG A 1 198 ? -7.526 1.683 -8.755 1.00 28.56 198 ARG A CA 1
ATOM 1462 C C . ARG A 1 198 ? -8.404 0.809 -7.862 1.00 28.56 198 ARG A C 1
ATOM 1464 O O . ARG A 1 198 ? -9.555 0.540 -8.200 1.00 28.56 198 ARG A O 1
ATOM 1471 N N . THR A 1 199 ? -7.848 0.280 -6.780 1.00 33.53 199 THR A N 1
ATOM 1472 C CA . THR A 1 199 ? -8.660 -0.290 -5.707 1.00 33.53 199 THR A CA 1
ATOM 1473 C C . THR A 1 199 ? -9.250 0.888 -4.951 1.00 33.53 199 THR A C 1
ATOM 1475 O O . THR A 1 199 ? -8.663 1.372 -3.987 1.00 33.53 199 THR A O 1
ATOM 1478 N N . ASP A 1 200 ? -10.364 1.410 -5.452 1.00 34.47 200 ASP A N 1
ATOM 1479 C CA . ASP A 1 200 ? -11.168 2.346 -4.681 1.00 34.47 200 ASP A CA 1
ATOM 1480 C C . ASP A 1 200 ? -11.780 1.551 -3.520 1.00 34.47 200 ASP A C 1
ATOM 1482 O O . ASP A 1 200 ? -12.576 0.632 -3.734 1.00 34.47 200 ASP A O 1
ATOM 1486 N N . GLY A 1 201 ? -11.300 1.841 -2.309 1.00 38.22 201 GLY A N 1
ATOM 1487 C CA . GLY A 1 201 ? -11.827 1.328 -1.042 1.00 38.22 201 GLY A CA 1
ATOM 1488 C C . GLY A 1 201 ? -12.974 2.172 -0.503 1.00 38.22 201 GLY A C 1
ATOM 1489 O O . GLY A 1 201 ? -12.933 3.417 -0.653 1.00 38.22 201 GLY A O 1
#

Secondary structure (DSSP, 8-state):
-PPPPPP--------PPPPSPPB-HHHHHHHTT-HHHHT-EEEEEEEEEEEETTEEEEEEEEEEE-----EEEEEESSTT--SBTTTGGGG---SS----EE---SSTTS----EE-EEEEEE-TTHHHHHHHHHHHSSSPPPSPPTT-EEEETTT-HHHHTT-HHHHTSGGGSSTTSSEEEETTTTEEEEEPP-------

pLDDT: mean 76.5, std 15.47, range [28.56, 94.25]

Organism: Pseudomonas syringae pv. maculicola (NCBI:txid59511)

InterPro domains:
  IPR009649 TraU [PF06834] (30-190)
  IPR026331 Integrating conjugative element protein PFL_4710 [TIGR03756] (23-194)

Sequence (201 aa):
MEPPRPGRVALSISTWPAAAGTVTSATLAASTMSPDCLEYKVVGISYWLLCTPFGCKVKTSTKVRHFVPDAVVSSYSNTGENSWVEVSSLSSPTSFAQDGGDGTTNHNNEDSLAKFKNADVIGHPGGATFSKFASASGYACQGAATPYMPYLLSTLDTVAWRYGVPESVYPEALIPGRREVGGLTSGDMWGTVVAVRRTDG

Foldseek 3Di:
DDDDDDDDDDPDPPPDDDPLAQDELVNLLVCQPDCVQFVKDFPDKDWDWDDDPVGIDIDIDTAIDTDAQFKDKFWAFAFLPTSHVVCSVVRHADPLADGKDFDDDPDPPDDRPDTGTWMWIFTRQNLVVCQVVQVVVVRHDRHPHDHGHTPDGCNVPNCCNVVVVVVCPDPQNVDPPRFFDDDPVVPDTPDGDDDDPPPPD

Radius of gyration: 24.75 Å; chains: 1; bounding box: 61×66×67 Å